Protein AF-A0A517ZU86-F1 (afdb_monomer_lite)

Structure (mmCIF, N/CA/C/O backbone):
data_AF-A0A517ZU86-F1
#
_entry.id   AF-A0A517ZU86-F1
#
loop_
_atom_site.group_PDB
_atom_site.id
_atom_site.type_symbol
_atom_site.label_atom_id
_atom_site.label_alt_id
_atom_site.label_comp_id
_atom_site.label_asym_id
_atom_site.label_entity_id
_atom_site.label_seq_id
_atom_site.pdbx_PDB_ins_code
_atom_site.Cartn_x
_atom_site.Cartn_y
_atom_site.Cartn_z
_atom_site.occupancy
_atom_site.B_iso_or_equiv
_atom_site.auth_seq_id
_atom_site.auth_comp_id
_atom_site.auth_asym_id
_atom_site.auth_atom_id
_atom_site.pdbx_PDB_model_num
ATOM 1 N N . MET A 1 1 ? -33.725 -12.036 13.589 1.00 46.44 1 MET A N 1
ATOM 2 C CA . MET A 1 1 ? -32.387 -12.5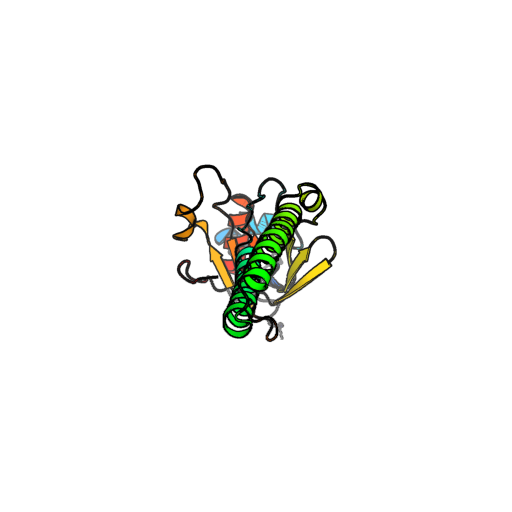85 13.292 1.00 46.44 1 MET A CA 1
ATOM 3 C C . MET A 1 1 ? -31.466 -11.395 13.127 1.00 46.44 1 MET A C 1
ATOM 5 O O . MET A 1 1 ? -31.686 -10.637 12.195 1.00 46.44 1 MET A O 1
ATOM 9 N N . ALA A 1 2 ? -30.550 -11.162 14.070 1.00 49.62 2 ALA A N 1
ATOM 10 C CA . ALA A 1 2 ? -29.527 -10.134 13.897 1.00 49.62 2 ALA A CA 1
ATOM 11 C C . ALA A 1 2 ? -28.634 -10.563 12.727 1.00 49.62 2 ALA A C 1
ATOM 13 O O . ALA A 1 2 ? -28.200 -11.718 12.683 1.00 49.62 2 ALA A O 1
ATOM 14 N N . THR A 1 3 ? -28.435 -9.688 11.746 1.00 55.28 3 THR A N 1
ATOM 15 C CA . THR A 1 3 ? -27.452 -9.936 10.695 1.00 55.28 3 THR A CA 1
ATOM 16 C C . THR A 1 3 ? -26.067 -9.952 11.339 1.00 55.28 3 THR A C 1
ATOM 18 O O . THR A 1 3 ? -25.823 -9.314 12.362 1.00 55.28 3 THR A O 1
ATOM 21 N N . GLN A 1 4 ? -25.138 -10.706 10.755 1.00 58.31 4 GLN A N 1
ATOM 22 C CA . GLN A 1 4 ? -23.763 -10.863 11.250 1.00 58.31 4 GLN A CA 1
ATOM 23 C C . GLN A 1 4 ? -22.993 -9.521 11.362 1.00 58.31 4 GLN A C 1
ATOM 25 O O . GLN A 1 4 ? -21.898 -9.479 11.910 1.00 58.31 4 GLN A O 1
ATOM 30 N N . GLU A 1 5 ? -23.586 -8.429 10.871 1.00 65.06 5 GLU A N 1
ATOM 31 C CA . GLU A 1 5 ? -23.094 -7.048 10.892 1.00 65.06 5 GLU A CA 1
ATOM 32 C C . GLU A 1 5 ? -23.290 -6.324 12.238 1.00 65.06 5 GLU A C 1
ATOM 34 O O . GLU A 1 5 ? -22.715 -5.254 12.440 1.00 65.06 5 GLU A O 1
ATOM 39 N N . ASP A 1 6 ? -24.072 -6.883 13.167 1.00 80.88 6 ASP A N 1
ATOM 40 C CA . ASP A 1 6 ? -24.404 -6.216 14.435 1.00 80.88 6 ASP A CA 1
ATOM 41 C C . ASP A 1 6 ? -23.521 -6.625 15.626 1.00 80.88 6 ASP A C 1
ATOM 43 O O . ASP A 1 6 ? -23.655 -6.052 16.708 1.00 80.88 6 ASP A O 1
ATOM 47 N N . VAL A 1 7 ? -22.606 -7.583 15.453 1.00 92.38 7 VAL A N 1
ATOM 48 C CA . VAL A 1 7 ? -21.692 -8.029 16.519 1.00 92.38 7 VAL A CA 1
ATOM 49 C C . VAL A 1 7 ? -20.310 -7.401 16.383 1.00 92.38 7 VAL A C 1
ATOM 51 O O . VAL A 1 7 ? -19.826 -7.133 15.284 1.00 92.38 7 VAL A O 1
ATOM 54 N N . CYS A 1 8 ? -19.652 -7.168 17.518 1.00 93.75 8 CYS A N 1
ATOM 55 C CA . CYS A 1 8 ? -18.273 -6.702 17.541 1.00 93.75 8 CYS A CA 1
ATOM 56 C C . CYS A 1 8 ? -17.338 -7.758 16.937 1.00 93.75 8 CYS A C 1
ATOM 58 O O . CYS A 1 8 ? -17.312 -8.899 17.398 1.00 93.75 8 CYS A O 1
ATOM 60 N N . ARG A 1 9 ? -16.506 -7.366 15.967 1.00 94.44 9 ARG A N 1
ATOM 61 C CA . ARG A 1 9 ? -15.554 -8.274 15.307 1.00 94.44 9 ARG A CA 1
ATOM 62 C C . ARG A 1 9 ? -14.503 -8.865 16.257 1.00 94.44 9 ARG A C 1
ATOM 64 O O . ARG A 1 9 ? -14.063 -9.983 16.022 1.00 94.44 9 ARG A O 1
ATOM 71 N N . LEU A 1 10 ? -14.125 -8.140 17.315 1.00 93.81 10 LEU A N 1
ATOM 72 C CA . LEU A 1 10 ? -13.086 -8.566 18.265 1.00 93.81 10 LEU A CA 1
ATOM 73 C C . LEU A 1 10 ? -13.610 -9.487 19.373 1.00 93.81 10 LEU A C 1
ATOM 75 O O . LEU A 1 10 ? -13.014 -10.526 19.629 1.00 93.81 10 LEU A O 1
ATOM 79 N N . CYS A 1 11 ? -14.699 -9.111 20.052 1.00 93.88 11 CYS A N 1
ATOM 80 C CA . CYS A 1 11 ? -15.215 -9.881 21.193 1.00 93.88 11 CYS A CA 1
ATOM 81 C C . CYS A 1 11 ? -16.418 -10.773 20.855 1.00 93.88 11 CYS A C 1
ATOM 83 O O . CYS A 1 11 ? -16.813 -11.586 21.683 1.00 93.88 11 CYS A O 1
ATOM 85 N N . GLY A 1 12 ? -17.032 -10.616 19.678 1.00 93.06 12 GLY A N 1
ATOM 86 C CA . GLY A 1 12 ? -18.244 -11.341 19.283 1.00 93.06 12 GLY A CA 1
ATOM 87 C C . GLY A 1 12 ? -19.526 -10.897 20.000 1.00 93.06 12 GLY A C 1
ATOM 88 O O . GLY A 1 12 ? -20.607 -11.364 19.652 1.00 93.06 12 GLY A O 1
ATOM 89 N N . GLU A 1 13 ? -19.439 -9.990 20.976 1.00 91.38 13 GLU A N 1
ATOM 90 C CA . GLU A 1 13 ? -20.599 -9.486 21.712 1.00 91.38 13 GLU A CA 1
ATOM 91 C C . GLU A 1 13 ? -21.348 -8.412 20.911 1.00 91.38 13 GLU A C 1
ATOM 93 O O . GLU A 1 13 ? -20.755 -7.618 20.171 1.00 91.38 13 GLU A O 1
ATOM 98 N N . SER A 1 14 ? -22.669 -8.346 21.093 1.00 89.06 14 SER A N 1
ATOM 99 C CA . SER A 1 14 ? -23.461 -7.214 20.617 1.00 89.06 14 SER A CA 1
ATOM 100 C C . SER A 1 14 ? -23.057 -5.951 21.391 1.00 89.06 14 SER A C 1
ATOM 102 O O . SER A 1 14 ? -22.982 -6.012 22.622 1.00 89.06 14 SER A O 1
ATOM 104 N N . PRO A 1 15 ? -22.834 -4.801 20.733 1.00 83.19 15 PRO A N 1
ATOM 105 C CA . PRO A 1 15 ? -22.480 -3.559 21.407 1.00 83.19 15 PRO A CA 1
ATOM 106 C C . PRO A 1 15 ? -23.599 -3.133 22.364 1.00 83.19 15 PRO A C 1
ATOM 108 O O . PRO A 1 15 ? -24.597 -2.530 21.966 1.00 83.19 15 PRO A O 1
ATOM 111 N N . ASN A 1 16 ? -23.443 -3.442 23.649 1.00 69.31 16 ASN A N 1
ATOM 112 C CA . ASN A 1 16 ? -24.348 -2.947 24.674 1.00 69.31 16 ASN A CA 1
ATOM 113 C C . ASN A 1 16 ? -24.253 -1.415 24.667 1.00 69.31 16 ASN A C 1
ATOM 115 O O . ASN A 1 16 ? -23.166 -0.866 24.829 1.00 69.31 16 ASN A O 1
ATOM 119 N N . SER A 1 17 ? -25.382 -0.722 24.486 1.00 62.78 17 SER A N 1
ATOM 120 C CA . SER A 1 17 ? -25.541 0.740 24.635 1.00 62.78 17 SER A CA 1
ATOM 121 C C . SER A 1 17 ? -25.050 1.677 23.511 1.00 62.78 17 SER A C 1
ATOM 123 O O . SER A 1 17 ? -24.752 2.841 23.765 1.00 62.78 17 SER A O 1
ATOM 125 N N . GLY A 1 18 ? -25.040 1.238 22.247 1.00 65.62 18 GLY A N 1
ATOM 126 C CA . GLY A 1 18 ? -25.017 2.174 21.104 1.00 65.62 18 GLY A CA 1
ATOM 127 C C . GLY A 1 18 ? -23.674 2.856 20.806 1.00 65.62 18 GLY A C 1
ATOM 128 O O . GLY A 1 18 ? -23.606 3.708 19.925 1.00 65.62 18 GLY A O 1
ATOM 129 N N . LYS A 1 19 ? -22.592 2.459 21.484 1.00 82.62 19 LYS A N 1
ATOM 130 C CA . LYS A 1 19 ? -21.220 2.884 21.168 1.00 82.62 19 LYS A CA 1
ATOM 131 C C . LYS A 1 19 ? -20.487 1.783 20.403 1.00 82.62 19 LYS A C 1
ATOM 133 O O . LYS A 1 19 ? -19.639 1.070 20.940 1.00 82.62 19 LYS A O 1
ATOM 138 N N . SER A 1 20 ? -20.882 1.601 19.148 1.00 91.06 20 SER A N 1
ATOM 139 C CA . SER A 1 20 ? -20.131 0.799 18.182 1.00 91.06 20 SER A CA 1
ATOM 140 C C . SER A 1 20 ? -19.524 1.711 17.135 1.00 91.06 20 SER A C 1
ATOM 142 O O . SER A 1 20 ? -20.232 2.556 16.587 1.00 91.06 20 SER A O 1
ATOM 144 N N . LEU A 1 21 ? -18.252 1.505 16.821 1.00 93.81 21 LEU A N 1
ATOM 145 C CA . LEU A 1 21 ? -17.565 2.214 15.752 1.00 93.81 21 LEU A CA 1
ATOM 146 C C . LEU A 1 21 ? -17.368 1.269 14.571 1.00 93.81 21 LEU A C 1
ATOM 148 O O . LEU A 1 21 ? -16.973 0.117 14.751 1.00 93.81 21 LEU A O 1
ATOM 152 N N . ARG A 1 22 ? -17.662 1.744 13.363 1.00 95.00 22 ARG A N 1
ATOM 153 C CA . ARG A 1 22 ? -17.343 1.017 12.135 1.00 95.00 22 ARG A CA 1
ATOM 154 C C . ARG A 1 22 ? -15.964 1.463 11.664 1.00 95.00 22 ARG A C 1
ATOM 156 O O . ARG A 1 22 ? -15.754 2.663 11.518 1.00 95.00 22 ARG A O 1
ATOM 163 N N . LEU A 1 23 ? -15.047 0.522 11.458 1.00 96.81 23 LEU A N 1
ATOM 164 C CA . LEU A 1 23 ? -13.733 0.827 10.889 1.00 96.81 23 LEU A CA 1
ATOM 165 C C . LEU A 1 23 ? -13.756 0.686 9.361 1.00 96.81 23 LEU A C 1
ATOM 167 O O . LEU A 1 23 ? -14.753 0.294 8.749 1.00 96.81 23 LEU A O 1
ATOM 171 N N . TRP A 1 24 ? -12.633 1.027 8.734 1.00 97.81 24 TRP A N 1
ATOM 172 C CA . TRP A 1 24 ? -12.492 1.080 7.279 1.00 97.81 24 TRP A CA 1
ATOM 173 C C . TRP A 1 24 ? -12.481 -0.284 6.595 1.00 97.81 24 TRP A C 1
ATOM 175 O O . TRP A 1 24 ? -12.571 -0.343 5.375 1.00 97.81 24 TRP A O 1
ATOM 185 N N . ASP A 1 25 ? -12.404 -1.376 7.349 1.00 97.19 25 ASP A N 1
ATOM 186 C CA . ASP A 1 25 ? -12.602 -2.742 6.859 1.00 97.19 25 ASP A CA 1
ATOM 187 C C . ASP A 1 25 ? -14.092 -3.095 6.659 1.00 97.19 25 ASP A C 1
ATOM 189 O O . ASP A 1 25 ? -14.415 -4.163 6.144 1.00 97.19 25 ASP A O 1
ATOM 193 N N . GLY A 1 26 ? -14.999 -2.195 7.055 1.00 95.50 26 GLY A N 1
ATOM 194 C CA . GLY A 1 26 ? -16.445 -2.366 6.969 1.00 95.50 26 GLY A CA 1
ATOM 195 C C . GLY A 1 26 ? -17.067 -3.077 8.175 1.00 95.50 26 GLY A C 1
ATOM 196 O O . GLY A 1 26 ? -18.298 -3.148 8.239 1.00 95.50 26 GLY A O 1
ATOM 197 N N . ASN A 1 27 ? -16.268 -3.546 9.139 1.00 95.62 27 ASN A N 1
ATOM 198 C CA . ASN A 1 27 ? -16.748 -4.252 10.327 1.00 95.62 27 ASN A CA 1
ATOM 199 C C . ASN A 1 27 ? -17.047 -3.289 11.485 1.00 95.62 27 ASN A C 1
ATOM 201 O O . ASN A 1 27 ? -16.529 -2.171 11.551 1.00 95.62 27 ASN A O 1
ATOM 205 N N . ARG A 1 28 ? -17.893 -3.732 12.424 1.00 94.31 28 ARG A N 1
ATOM 206 C CA . ARG A 1 28 ? -18.203 -2.999 13.658 1.00 94.31 28 ARG A CA 1
ATOM 207 C C . ARG A 1 28 ? -17.359 -3.487 14.826 1.00 94.31 28 ARG A C 1
ATOM 209 O O . ARG A 1 28 ? -17.117 -4.681 14.999 1.00 94.31 28 ARG A O 1
ATOM 216 N N . TYR A 1 29 ? -16.988 -2.542 15.674 1.00 94.94 29 TYR A N 1
ATOM 217 C CA . TYR A 1 29 ? -16.153 -2.760 16.839 1.00 94.94 29 TYR A CA 1
ATOM 218 C C . TYR A 1 29 ? -16.755 -2.068 18.058 1.00 94.94 29 TYR A C 1
ATOM 220 O O . TYR A 1 29 ? -17.316 -0.974 17.967 1.00 94.94 29 TYR A O 1
ATOM 228 N N . CYS A 1 30 ? -16.647 -2.715 19.215 1.00 93.81 30 CYS A N 1
ATOM 229 C CA . CYS A 1 30 ? -17.064 -2.134 20.482 1.00 93.81 30 CYS A CA 1
ATOM 230 C C . CYS A 1 30 ? -16.040 -1.077 20.930 1.00 93.81 30 CYS A C 1
ATOM 232 O O . CYS A 1 30 ? -14.839 -1.331 20.829 1.00 93.81 30 CYS A O 1
ATOM 234 N N . SER A 1 31 ? -16.479 0.081 21.447 1.00 92.75 31 SER A N 1
ATOM 235 C CA . SER A 1 31 ? -15.544 1.136 21.891 1.00 92.75 31 SER A CA 1
ATOM 236 C C . SER A 1 31 ? -14.527 0.620 22.909 1.00 92.75 31 SER A C 1
ATOM 238 O O . SER A 1 31 ? -13.339 0.840 22.735 1.00 92.75 31 SER A O 1
ATOM 240 N N . LYS A 1 32 ? -14.963 -0.189 23.884 1.00 93.00 32 LYS A N 1
ATOM 241 C CA . LYS A 1 32 ? -14.074 -0.812 24.880 1.00 93.00 32 LYS A CA 1
ATOM 242 C C . LYS A 1 32 ? -12.977 -1.678 24.240 1.00 93.00 32 LYS A C 1
ATOM 244 O O . LYS A 1 32 ? -11.842 -1.676 24.699 1.00 93.00 32 LYS A O 1
ATOM 249 N N . CYS A 1 33 ? -13.320 -2.413 23.184 1.00 94.69 33 CYS A N 1
ATOM 250 C CA . CYS A 1 33 ? -12.413 -3.302 22.465 1.00 94.69 33 CYS A CA 1
ATOM 251 C C . CYS A 1 33 ? -11.356 -2.490 21.710 1.00 94.69 33 CYS A C 1
ATOM 253 O O . CYS A 1 33 ? -10.178 -2.832 21.745 1.00 94.69 33 CYS A O 1
ATOM 255 N N . LEU A 1 34 ? -11.780 -1.405 21.051 1.00 94.25 34 LEU A N 1
ATOM 256 C CA . LEU A 1 34 ? -10.874 -0.501 20.344 1.00 94.25 34 LEU A CA 1
ATOM 257 C C . LEU A 1 34 ? -9.992 0.294 21.301 1.00 94.25 34 LEU A C 1
ATOM 259 O O . LEU A 1 34 ? -8.793 0.346 21.083 1.00 94.25 34 LEU A O 1
ATOM 263 N N . GLU A 1 35 ? -10.546 0.852 22.376 1.00 93.38 35 GLU A N 1
ATOM 264 C CA . GLU A 1 35 ? -9.785 1.596 23.388 1.00 93.38 35 GLU A CA 1
ATOM 265 C C . GLU A 1 35 ? -8.715 0.722 24.052 1.00 93.38 35 GLU A C 1
ATOM 267 O O . GLU A 1 35 ? -7.609 1.188 24.314 1.00 93.38 35 GLU A O 1
ATOM 272 N N . GLN A 1 36 ? -9.019 -0.560 24.286 1.00 94.25 36 GLN A N 1
ATOM 273 C CA . GLN A 1 36 ? -8.065 -1.510 24.851 1.00 94.25 36 GLN A CA 1
ATOM 274 C C . GLN A 1 36 ? -6.986 -1.937 23.845 1.00 94.25 36 GLN A C 1
ATOM 276 O O . GLN A 1 36 ? -5.838 -2.132 24.241 1.00 94.25 36 GLN A O 1
ATOM 281 N N . ALA A 1 37 ? -7.342 -2.120 22.571 1.00 94.56 37 ALA A N 1
ATOM 282 C CA . ALA A 1 37 ? -6.405 -2.578 21.548 1.00 94.56 37 ALA A CA 1
ATOM 283 C C . ALA A 1 37 ? -5.531 -1.441 20.990 1.00 94.56 37 ALA A C 1
ATOM 285 O O . ALA A 1 37 ? -4.333 -1.627 20.793 1.00 94.56 37 ALA A O 1
ATOM 286 N N . ALA A 1 38 ? -6.127 -0.278 20.718 1.00 94.06 38 ALA A N 1
ATOM 287 C CA . ALA A 1 38 ? -5.492 0.871 20.083 1.00 94.06 38 ALA A CA 1
ATOM 288 C C . ALA A 1 38 ? -6.310 2.164 20.323 1.00 94.06 38 ALA A C 1
ATOM 290 O O . ALA A 1 38 ? -7.149 2.520 19.491 1.00 94.06 38 ALA A O 1
ATOM 291 N N . PRO A 1 39 ? -6.069 2.910 21.417 1.00 92.12 39 PRO A N 1
ATOM 292 C CA . PRO A 1 39 ? -6.873 4.089 21.760 1.00 92.12 39 PRO A CA 1
ATOM 293 C C . PRO A 1 39 ? -6.808 5.191 20.691 1.00 92.12 39 PRO A C 1
ATOM 295 O O . PRO A 1 39 ? -7.841 5.719 20.291 1.00 92.12 39 PRO A O 1
ATOM 298 N N . GLU A 1 40 ? -5.621 5.454 20.134 1.00 94.25 40 GLU A N 1
ATOM 299 C CA . GLU A 1 40 ? -5.420 6.446 19.062 1.00 94.25 40 GLU A CA 1
ATOM 300 C C . GLU A 1 40 ? -6.225 6.123 17.789 1.00 94.25 40 GLU A C 1
ATOM 302 O O . GLU A 1 40 ? -6.575 7.016 17.018 1.00 94.25 40 GLU A O 1
ATOM 307 N N . LEU A 1 41 ? -6.541 4.842 17.566 1.00 95.12 41 LEU A N 1
ATOM 308 C CA . LEU A 1 41 ? -7.280 4.392 16.392 1.00 95.12 41 LEU A CA 1
ATOM 309 C C . LEU A 1 41 ? -8.752 4.804 16.451 1.00 95.12 41 LEU A C 1
ATOM 311 O O . LEU A 1 41 ? -9.327 5.151 15.421 1.00 95.12 41 LEU A O 1
ATOM 315 N N . ALA A 1 42 ? -9.358 4.762 17.641 1.00 93.75 42 ALA A N 1
ATOM 316 C CA . ALA A 1 42 ? -10.764 5.102 17.829 1.00 93.75 42 ALA A CA 1
ATOM 317 C C . ALA A 1 42 ? -11.016 6.587 17.530 1.00 93.75 42 ALA A C 1
ATOM 319 O O . ALA A 1 42 ? -11.902 6.916 16.739 1.00 93.75 42 ALA A O 1
ATOM 320 N N . ASP A 1 43 ? -10.183 7.465 18.090 1.00 94.12 43 ASP A N 1
ATOM 321 C CA . ASP A 1 43 ? -10.272 8.913 17.878 1.00 94.12 43 ASP A CA 1
ATOM 322 C C . ASP A 1 43 ? -10.018 9.282 16.409 1.00 94.12 43 ASP A C 1
ATOM 324 O O . ASP A 1 43 ? -10.730 10.107 15.820 1.00 94.12 43 ASP A O 1
ATOM 328 N N . PHE A 1 44 ? -9.038 8.621 15.782 1.00 95.94 44 PHE A N 1
ATOM 329 C CA . PHE A 1 44 ? -8.732 8.832 14.373 1.00 95.94 44 PHE A CA 1
ATOM 330 C C . PHE A 1 44 ? -9.880 8.376 13.463 1.00 95.94 44 PHE A C 1
ATOM 332 O O . PHE A 1 44 ? -10.256 9.110 12.549 1.00 95.94 44 PHE A O 1
ATOM 339 N N . ALA A 1 45 ? -10.477 7.210 13.720 1.00 95.81 45 ALA A N 1
ATOM 340 C CA . ALA A 1 45 ? -11.590 6.678 12.933 1.00 95.81 45 ALA A CA 1
ATOM 341 C C . ALA A 1 45 ? -12.886 7.491 13.076 1.00 95.81 45 ALA A C 1
ATOM 343 O O . ALA A 1 45 ? -13.639 7.606 12.112 1.00 95.81 45 ALA A O 1
ATOM 344 N N . LEU A 1 46 ? -13.133 8.111 14.235 1.00 94.31 46 LEU A N 1
ATOM 345 C CA . LEU A 1 46 ? -14.253 9.045 14.409 1.00 94.31 46 LEU A CA 1
ATOM 346 C C . LEU A 1 46 ? -14.108 10.301 13.542 1.00 94.31 46 LEU A C 1
ATOM 348 O O . LEU A 1 46 ? -15.100 10.818 13.031 1.00 94.31 46 LEU A O 1
ATOM 352 N N . SER A 1 47 ? -12.876 10.782 13.375 1.00 96.19 47 SER A N 1
ATOM 353 C CA . SER A 1 47 ? -12.583 12.010 12.627 1.00 96.19 47 SER A CA 1
ATOM 354 C C . SER A 1 47 ? -12.392 11.770 11.126 1.00 96.19 47 SER A C 1
ATOM 356 O O . SER A 1 47 ? -12.512 12.705 10.337 1.00 96.19 47 SER A O 1
ATOM 358 N N . ASN A 1 48 ? -12.101 10.530 10.719 1.00 97.00 48 ASN A N 1
ATOM 359 C CA . ASN A 1 48 ? -11.730 10.183 9.350 1.00 97.00 48 ASN A CA 1
ATOM 360 C C . ASN A 1 48 ? -12.604 9.031 8.820 1.00 97.00 48 ASN A C 1
ATOM 362 O O . ASN A 1 48 ? -12.350 7.868 9.144 1.00 97.00 48 ASN A O 1
ATOM 366 N N . PRO A 1 49 ? -13.596 9.305 7.946 1.00 94.81 49 PRO A N 1
ATOM 367 C CA . PRO A 1 49 ? -14.481 8.267 7.405 1.00 94.81 49 PRO A CA 1
ATOM 368 C C . PRO A 1 49 ? -13.759 7.256 6.499 1.00 94.81 49 PRO A C 1
ATOM 370 O O . PRO A 1 49 ? -14.292 6.188 6.208 1.00 94.81 49 PRO A O 1
ATOM 373 N N . GLN A 1 50 ? -12.551 7.588 6.048 1.00 96.25 50 GLN A N 1
ATOM 374 C CA . GLN A 1 50 ? -11.672 6.744 5.246 1.00 96.25 50 GLN A CA 1
ATOM 375 C C . GLN A 1 50 ? -10.247 6.837 5.792 1.00 96.25 50 GLN A C 1
ATOM 377 O O . GLN A 1 50 ? -9.818 7.915 6.209 1.00 96.25 50 GLN A O 1
ATOM 382 N N . LEU A 1 51 ? -9.516 5.722 5.781 1.00 97.12 51 LEU A N 1
ATOM 383 C CA . LEU A 1 51 ? -8.097 5.725 6.116 1.00 97.12 51 LEU A CA 1
ATOM 384 C C . LEU A 1 51 ? -7.336 6.051 4.844 1.00 97.12 51 LEU A C 1
ATOM 386 O O . LEU A 1 51 ? -7.112 5.173 4.018 1.00 97.12 51 LEU A O 1
ATOM 390 N N . GLU A 1 52 ? -7.003 7.321 4.670 1.00 96.50 52 GLU A N 1
ATOM 391 C CA . GLU A 1 52 ? -6.302 7.823 3.497 1.00 96.50 52 GLU A CA 1
ATOM 392 C C . GLU A 1 52 ? -4.935 8.359 3.897 1.00 96.50 52 GLU A C 1
ATOM 394 O O . GLU A 1 52 ? -4.797 9.096 4.873 1.00 96.50 52 GLU A O 1
ATOM 399 N N . GLU A 1 53 ? -3.922 8.013 3.112 1.00 94.62 53 GLU A N 1
ATOM 400 C CA . GLU A 1 53 ? -2.600 8.591 3.258 1.00 94.62 53 GLU A CA 1
ATOM 401 C C . GLU A 1 53 ? -2.004 8.915 1.892 1.00 94.62 53 GLU A C 1
ATOM 403 O O . GLU A 1 53 ? -1.922 8.072 0.992 1.00 94.62 53 GLU A O 1
ATOM 408 N N . THR A 1 54 ? -1.587 10.170 1.749 1.00 92.12 54 THR A N 1
ATOM 409 C CA . THR A 1 54 ? -0.872 10.656 0.573 1.00 92.12 54 THR A CA 1
ATOM 410 C C . THR A 1 54 ? 0.604 10.753 0.914 1.00 92.12 54 THR A C 1
ATOM 412 O O . THR A 1 54 ? 0.985 11.264 1.969 1.00 92.12 54 THR A O 1
ATOM 415 N N . ARG A 1 55 ? 1.452 10.244 0.024 1.00 83.50 55 ARG A N 1
ATOM 416 C CA . ARG A 1 55 ? 2.902 10.296 0.202 1.00 83.50 55 ARG A CA 1
ATOM 417 C C . ARG A 1 55 ? 3.390 11.743 0.198 1.00 83.50 55 ARG A C 1
ATOM 419 O O . ARG A 1 55 ? 3.343 12.356 -0.850 1.00 83.50 55 ARG A O 1
ATOM 426 N N . SER A 1 56 ? 3.935 12.247 1.306 1.00 70.94 56 SER A N 1
ATOM 427 C CA . SER A 1 56 ? 4.531 13.595 1.363 1.00 70.94 56 SER A CA 1
ATOM 428 C C . SER A 1 56 ? 5.661 13.788 0.334 1.00 70.94 56 SER A C 1
ATOM 430 O O . SER A 1 56 ? 6.478 12.885 0.135 1.00 70.94 56 SER A O 1
ATOM 432 N N . GLU A 1 57 ? 5.762 14.989 -0.259 1.00 66.69 57 GLU A N 1
ATOM 433 C CA . GLU A 1 57 ? 6.834 15.375 -1.204 1.00 66.69 57 GLU A CA 1
ATOM 434 C C . GLU A 1 57 ? 8.237 15.211 -0.606 1.00 66.69 57 GLU A C 1
ATOM 436 O O . GLU A 1 57 ? 9.192 14.898 -1.316 1.00 66.69 57 GLU A O 1
ATOM 441 N N . SER A 1 58 ? 8.367 15.371 0.714 1.00 59.06 58 SER A N 1
ATOM 442 C CA . SER A 1 58 ? 9.642 15.221 1.424 1.00 59.06 58 SER A CA 1
ATOM 443 C C . SER A 1 58 ? 10.163 13.781 1.438 1.00 59.06 58 SER A C 1
ATOM 445 O O . SER A 1 58 ? 11.363 13.557 1.581 1.00 59.06 58 SER A O 1
ATOM 447 N N . VAL A 1 59 ? 9.282 12.796 1.242 1.00 56.34 59 VAL A N 1
ATOM 448 C CA . VAL A 1 59 ? 9.607 11.366 1.207 1.00 56.34 59 VAL A CA 1
ATOM 449 C C . VAL A 1 59 ? 9.786 10.950 -0.251 1.00 56.34 59 VAL A C 1
ATOM 451 O O . VAL A 1 59 ? 9.209 9.968 -0.719 1.00 56.34 59 VAL A O 1
ATOM 454 N N . ASN A 1 60 ? 10.606 11.674 -1.009 1.00 51.69 60 ASN A N 1
ATOM 455 C CA . ASN A 1 60 ? 11.083 11.231 -2.317 1.00 51.69 60 ASN A CA 1
ATOM 456 C C . ASN A 1 60 ? 12.167 10.160 -2.137 1.00 51.69 60 ASN A C 1
ATOM 458 O O . ASN A 1 60 ? 13.287 10.301 -2.609 1.00 51.69 60 ASN A O 1
ATOM 462 N N . ALA A 1 61 ? 11.831 9.052 -1.466 1.00 50.25 61 ALA A N 1
ATOM 463 C CA . ALA A 1 61 ? 12.541 7.800 -1.661 1.00 50.25 61 ALA A CA 1
ATOM 464 C C . ALA A 1 61 ? 12.401 7.441 -3.145 1.00 50.25 61 ALA A C 1
ATOM 466 O O . ALA A 1 61 ? 11.386 6.888 -3.591 1.00 50.25 61 ALA A O 1
ATOM 467 N N . THR A 1 62 ? 13.388 7.848 -3.931 1.00 49.28 62 THR A N 1
ATOM 468 C CA . THR A 1 62 ? 13.685 7.308 -5.246 1.00 49.28 62 THR A CA 1
ATOM 469 C C . THR A 1 62 ? 13.841 5.809 -5.054 1.00 49.28 62 THR A C 1
ATOM 471 O O . THR A 1 62 ? 14.941 5.317 -4.839 1.00 49.28 62 THR A O 1
ATOM 474 N N . LEU A 1 63 ? 12.728 5.063 -5.084 1.00 46.12 63 LEU A N 1
ATOM 475 C CA . LEU A 1 63 ? 12.785 3.628 -5.308 1.00 46.12 63 LEU A CA 1
ATOM 476 C C . LEU A 1 63 ? 13.655 3.500 -6.550 1.00 46.12 63 LEU A C 1
ATOM 478 O O . LEU A 1 63 ? 13.291 4.078 -7.587 1.00 46.12 63 LEU A O 1
ATOM 482 N N . PRO A 1 64 ? 14.838 2.873 -6.441 1.00 47.25 64 PRO A N 1
ATOM 483 C CA . PRO A 1 64 ? 15.758 2.853 -7.549 1.00 47.25 64 PRO A CA 1
ATOM 484 C C . PRO A 1 64 ? 14.975 2.242 -8.698 1.00 47.25 64 PRO A C 1
ATOM 486 O O . PRO A 1 64 ? 14.380 1.170 -8.554 1.00 47.25 64 PRO A O 1
ATOM 489 N N . ARG A 1 65 ? 14.896 2.958 -9.825 1.00 55.38 65 ARG A N 1
ATOM 490 C CA . ARG A 1 65 ? 14.228 2.499 -11.049 1.00 55.38 65 ARG A CA 1
ATOM 491 C C . ARG A 1 65 ? 15.036 1.346 -11.674 1.00 55.38 65 ARG A C 1
ATOM 493 O O . ARG A 1 65 ? 15.306 1.313 -12.866 1.00 55.38 65 ARG A O 1
ATOM 500 N N . TYR A 1 66 ? 15.425 0.365 -10.866 1.00 51.59 66 TYR A N 1
ATOM 501 C CA . TYR A 1 66 ? 16.192 -0.821 -11.212 1.00 51.59 66 TYR A CA 1
ATOM 502 C C . TYR A 1 66 ? 15.487 -1.614 -12.320 1.00 51.59 66 TYR A C 1
ATOM 504 O O . TYR A 1 66 ? 16.132 -2.213 -13.176 1.00 51.59 66 TYR A O 1
ATOM 512 N N . SER A 1 67 ? 14.150 -1.542 -12.377 1.00 59.28 67 SER A N 1
ATOM 513 C CA . SER A 1 67 ? 13.354 -2.144 -13.450 1.00 59.28 67 SER A CA 1
ATOM 514 C C . SER A 1 67 ? 13.470 -1.419 -14.799 1.00 59.28 67 SER A C 1
ATOM 516 O O . SER A 1 67 ? 13.304 -2.056 -15.841 1.00 59.28 67 SER A O 1
ATOM 518 N N . SER A 1 68 ? 13.743 -0.107 -14.832 1.00 61.97 68 SER A N 1
ATOM 519 C CA . SER A 1 68 ? 14.011 0.607 -16.089 1.00 61.97 68 SER A CA 1
ATOM 520 C C . SER A 1 68 ? 15.453 0.385 -16.542 1.00 61.97 68 SER A C 1
ATOM 522 O O . SER A 1 68 ? 15.671 0.171 -17.731 1.00 61.97 68 SER A O 1
ATOM 524 N N . TYR A 1 69 ? 16.404 0.316 -15.605 1.00 66.75 69 TYR A N 1
ATOM 525 C CA . TYR A 1 69 ? 17.799 -0.023 -15.897 1.00 66.75 69 TYR A CA 1
ATOM 526 C C . TYR A 1 69 ? 17.945 -1.437 -16.472 1.00 66.75 69 TYR A C 1
ATOM 528 O O . TYR A 1 69 ? 18.553 -1.620 -17.522 1.00 66.75 69 TYR A O 1
ATOM 536 N N . ARG A 1 70 ? 17.304 -2.437 -15.849 1.00 69.56 70 ARG A N 1
ATOM 537 C CA . ARG A 1 70 ? 17.320 -3.821 -16.346 1.00 69.56 70 ARG A CA 1
ATOM 538 C C . ARG A 1 70 ? 16.734 -3.928 -17.756 1.00 69.56 70 ARG A C 1
ATOM 540 O O . ARG A 1 70 ? 17.284 -4.643 -18.584 1.00 69.56 70 ARG A O 1
ATOM 547 N N . ARG A 1 71 ? 15.646 -3.202 -18.049 1.00 72.56 71 ARG A N 1
ATOM 548 C CA . ARG A 1 71 ? 15.062 -3.153 -19.402 1.00 72.56 71 ARG A CA 1
ATOM 549 C C . ARG A 1 71 ? 16.007 -2.504 -20.410 1.00 72.56 71 ARG A C 1
ATOM 551 O O . ARG A 1 71 ? 16.181 -3.061 -21.487 1.00 72.56 71 ARG A O 1
ATOM 558 N N . ALA A 1 72 ? 16.639 -1.387 -20.051 1.00 72.88 72 ALA A N 1
ATOM 559 C CA . ALA A 1 72 ? 17.630 -0.737 -20.903 1.00 72.88 72 ALA A CA 1
ATOM 560 C C . ALA A 1 72 ? 18.818 -1.670 -21.192 1.00 72.88 72 ALA A C 1
ATOM 562 O O . ALA A 1 72 ? 19.158 -1.861 -22.351 1.00 72.88 72 ALA A O 1
ATOM 563 N N . MET A 1 73 ? 19.367 -2.341 -20.172 1.00 76.12 73 MET A N 1
ATOM 564 C CA . MET A 1 73 ? 20.446 -3.319 -20.348 1.00 76.12 73 MET A CA 1
ATOM 565 C C . MET A 1 73 ? 20.065 -4.475 -21.272 1.00 76.12 73 MET A C 1
ATOM 567 O O . MET A 1 73 ? 20.866 -4.859 -22.118 1.00 76.12 73 MET A O 1
ATOM 571 N N . VAL A 1 74 ? 18.857 -5.027 -21.128 1.00 80.94 74 VAL A N 1
ATOM 572 C CA . VAL A 1 74 ? 18.383 -6.110 -22.003 1.00 80.94 74 VAL A CA 1
ATOM 573 C C . VAL A 1 74 ? 18.275 -5.628 -23.448 1.00 80.94 74 VAL A C 1
ATOM 575 O O . VAL A 1 74 ? 18.743 -6.320 -24.346 1.00 80.94 74 VAL A O 1
ATOM 578 N N . ILE A 1 75 ? 17.710 -4.439 -23.679 1.00 79.25 75 ILE A N 1
ATOM 579 C CA . ILE A 1 75 ? 17.617 -3.859 -25.026 1.00 79.25 75 ILE A CA 1
ATOM 580 C C . ILE A 1 75 ? 19.020 -3.643 -25.605 1.00 79.25 75 ILE A C 1
ATOM 582 O O . ILE A 1 75 ? 19.292 -4.108 -26.709 1.00 79.25 75 ILE A O 1
ATOM 586 N N . SER A 1 76 ? 19.934 -3.026 -24.851 1.00 75.31 76 SER A N 1
ATOM 587 C CA . SER A 1 76 ? 21.322 -2.826 -25.283 1.00 75.31 76 SER A CA 1
ATOM 588 C C . SER A 1 76 ? 22.016 -4.149 -25.614 1.00 75.31 76 SER A C 1
ATOM 590 O O . SER A 1 76 ? 22.682 -4.245 -26.641 1.00 75.31 76 SER A O 1
ATOM 592 N N . LEU A 1 77 ? 21.829 -5.191 -24.798 1.00 82.19 77 LEU A N 1
ATOM 593 C CA . LEU A 1 77 ? 22.403 -6.516 -25.042 1.00 82.19 77 LEU A CA 1
ATOM 594 C C . LEU A 1 77 ? 21.914 -7.119 -26.366 1.00 82.19 77 LEU A C 1
ATOM 596 O O . LEU A 1 77 ? 22.722 -7.663 -27.114 1.00 82.19 77 LEU A O 1
ATOM 600 N N . VAL A 1 78 ? 20.621 -6.995 -26.683 1.00 84.19 78 VAL A N 1
ATOM 601 C CA . VAL A 1 78 ? 20.060 -7.473 -27.960 1.00 84.19 78 VAL A CA 1
ATOM 602 C C . VAL A 1 78 ? 20.717 -6.765 -29.146 1.00 84.19 78 VAL A C 1
ATOM 604 O O . VAL A 1 78 ? 21.103 -7.427 -30.109 1.00 84.19 78 VAL A O 1
ATOM 607 N N . PHE A 1 79 ? 20.914 -5.446 -29.061 1.00 80.25 79 PHE A N 1
ATOM 608 C CA . PHE A 1 79 ? 21.625 -4.690 -30.096 1.00 80.25 79 PHE A CA 1
ATOM 609 C C . PHE A 1 79 ? 23.082 -5.145 -30.249 1.00 80.25 79 PHE A C 1
ATOM 611 O O . PHE A 1 79 ? 23.535 -5.339 -31.376 1.00 80.25 79 PHE A O 1
ATOM 618 N N . TYR A 1 80 ? 23.796 -5.388 -29.145 1.00 78.25 80 TYR A N 1
ATOM 619 C CA . TYR A 1 80 ? 25.170 -5.901 -29.198 1.00 78.25 80 TYR A CA 1
ATOM 620 C C . TYR A 1 80 ? 25.259 -7.288 -29.838 1.00 78.25 80 TYR A C 1
ATOM 622 O O . TYR A 1 80 ? 26.141 -7.518 -30.663 1.00 78.25 80 TYR A O 1
ATOM 630 N N . VAL A 1 81 ? 24.344 -8.202 -29.505 1.00 84.31 81 VAL A N 1
ATOM 631 C CA . VAL A 1 81 ? 24.303 -9.543 -30.112 1.00 84.31 81 VAL A CA 1
ATOM 632 C C . VAL A 1 81 ? 24.016 -9.454 -31.608 1.00 84.31 81 VAL A C 1
ATOM 634 O O . VAL A 1 81 ? 24.662 -10.147 -32.395 1.00 84.31 81 VAL A O 1
ATOM 637 N N . PHE A 1 82 ? 23.092 -8.583 -32.020 1.00 83.19 82 PHE A N 1
ATOM 638 C CA . PHE A 1 82 ? 22.777 -8.382 -33.432 1.00 83.19 82 PHE A CA 1
ATOM 639 C C . PHE A 1 82 ? 23.974 -7.815 -34.206 1.00 83.19 82 PHE A C 1
ATOM 641 O O . PHE A 1 82 ? 24.360 -8.375 -35.230 1.00 83.19 82 PHE A O 1
ATOM 648 N N . ALA A 1 83 ? 24.612 -6.767 -33.678 1.00 76.06 83 ALA A N 1
ATOM 649 C CA . ALA A 1 83 ? 25.807 -6.169 -34.266 1.00 76.06 83 ALA A CA 1
ATOM 650 C C . ALA A 1 83 ? 26.962 -7.178 -34.369 1.00 76.06 83 ALA A C 1
ATOM 652 O O . ALA A 1 83 ? 27.605 -7.270 -35.410 1.00 76.06 83 ALA A O 1
ATOM 653 N N . PHE A 1 84 ? 27.188 -7.982 -33.325 1.00 78.19 84 PHE A N 1
ATOM 654 C CA . PHE A 1 84 ? 28.207 -9.032 -33.328 1.00 78.19 84 PHE A CA 1
ATOM 655 C C . PHE A 1 84 ? 27.896 -10.157 -34.324 1.00 78.19 84 PHE A C 1
ATOM 657 O O . PHE A 1 84 ? 28.788 -10.653 -35.003 1.00 78.19 84 PHE A O 1
ATOM 664 N N . THR A 1 85 ? 26.632 -10.560 -34.452 1.00 82.44 85 THR A N 1
ATOM 665 C CA . THR A 1 85 ? 26.241 -11.584 -35.432 1.00 82.44 85 THR A CA 1
ATOM 666 C C . THR A 1 85 ? 26.448 -11.072 -36.856 1.00 82.44 85 THR A C 1
ATOM 668 O O . THR A 1 85 ? 26.998 -11.786 -37.689 1.00 82.44 85 THR A O 1
ATOM 671 N N . TRP A 1 86 ? 26.072 -9.818 -37.123 1.00 77.50 86 TRP A N 1
ATOM 672 C CA . TRP A 1 86 ? 26.317 -9.168 -38.410 1.00 77.50 86 TRP A CA 1
ATOM 673 C C . TRP A 1 86 ? 27.815 -9.084 -38.735 1.00 77.50 86 TRP A C 1
ATOM 675 O O . TRP A 1 86 ? 28.224 -9.444 -39.834 1.00 77.50 86 TRP A O 1
ATOM 685 N N . LEU A 1 87 ? 28.633 -8.701 -37.750 1.00 73.44 87 LEU A N 1
ATOM 686 C CA . LEU A 1 87 ? 30.096 -8.628 -37.831 1.00 73.44 87 LEU A CA 1
ATOM 687 C C . LEU A 1 87 ? 30.737 -9.951 -38.274 1.00 73.44 87 LEU A C 1
ATOM 689 O O . LEU A 1 87 ? 31.621 -9.962 -39.125 1.00 73.44 87 LEU A O 1
ATOM 693 N N . VAL A 1 88 ? 30.298 -11.069 -37.691 1.00 78.81 88 VAL A N 1
ATOM 694 C CA . VAL A 1 88 ? 30.812 -12.405 -38.035 1.00 78.81 88 VAL A CA 1
ATOM 695 C C . VAL A 1 88 ? 30.424 -12.803 -39.464 1.00 78.81 88 VAL A C 1
ATOM 697 O O . VAL A 1 88 ? 31.153 -13.557 -40.104 1.00 78.81 88 VAL A O 1
ATOM 700 N N . LEU A 1 89 ? 29.297 -12.297 -39.971 1.00 83.06 89 LEU A N 1
ATOM 701 C CA . LEU A 1 89 ? 28.761 -12.660 -41.282 1.00 83.06 89 LEU A CA 1
ATOM 702 C C . LEU A 1 89 ? 29.272 -11.780 -42.432 1.00 83.06 89 LEU A C 1
ATOM 704 O O . LEU A 1 89 ? 29.354 -12.279 -43.552 1.00 83.06 89 LEU A O 1
ATOM 708 N N . SER A 1 90 ? 29.600 -10.504 -42.196 1.00 82.38 90 SER A N 1
ATOM 709 C CA . SER A 1 90 ? 2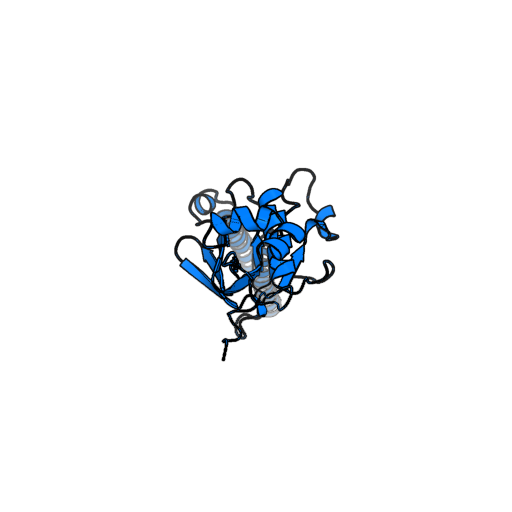9.942 -9.568 -43.280 1.00 82.38 90 SER A CA 1
ATOM 710 C C . SER A 1 90 ? 31.360 -9.745 -43.831 1.00 82.38 90 SER A C 1
ATOM 712 O O . SER A 1 90 ? 31.587 -9.532 -45.018 1.00 82.38 90 SER A O 1
ATOM 714 N N . GLY A 1 91 ? 32.329 -10.135 -42.997 1.00 80.75 91 GLY A N 1
ATOM 715 C CA . GLY A 1 91 ? 33.722 -10.357 -43.411 1.00 80.75 91 GLY A CA 1
ATOM 716 C C . GLY A 1 91 ? 34.506 -9.102 -43.842 1.00 80.75 91 GLY A C 1
ATOM 717 O O . GLY A 1 91 ? 35.714 -9.202 -44.053 1.00 80.75 91 GLY A O 1
ATOM 718 N N . ASP A 1 92 ? 33.866 -7.931 -43.935 1.00 86.19 92 ASP A N 1
ATOM 719 C CA . ASP A 1 92 ? 34.489 -6.648 -44.289 1.00 86.19 92 ASP A CA 1
ATOM 720 C C . ASP A 1 92 ? 34.755 -5.785 -43.045 1.00 86.19 92 ASP A C 1
ATOM 722 O O . ASP A 1 92 ? 33.839 -5.356 -42.337 1.00 86.19 92 ASP A O 1
ATOM 726 N N . ILE A 1 93 ? 36.034 -5.486 -42.805 1.00 79.06 93 ILE A N 1
ATOM 727 C CA . ILE A 1 93 ? 36.500 -4.713 -41.652 1.00 79.06 93 ILE A CA 1
ATOM 728 C C . ILE A 1 93 ? 36.005 -3.255 -41.645 1.00 79.06 93 ILE A C 1
ATOM 730 O O . ILE A 1 93 ? 35.894 -2.653 -40.576 1.00 79.06 93 ILE A O 1
ATOM 734 N N . PHE A 1 94 ? 35.683 -2.664 -42.798 1.00 76.69 94 PHE A N 1
ATOM 735 C CA . PHE A 1 94 ? 35.171 -1.292 -42.858 1.00 76.69 94 PHE A CA 1
ATOM 736 C C . PHE A 1 94 ? 33.689 -1.222 -42.494 1.00 76.69 94 PHE A C 1
ATOM 738 O O . PHE A 1 94 ? 33.286 -0.319 -41.756 1.00 76.69 94 PHE A O 1
ATOM 745 N N . GLU A 1 95 ? 32.893 -2.206 -42.920 1.00 76.19 95 GLU A N 1
ATOM 746 C CA . GLU A 1 95 ? 31.510 -2.351 -42.453 1.00 76.19 95 GLU A CA 1
ATOM 747 C C . GLU A 1 95 ? 31.470 -2.604 -40.944 1.00 76.19 95 GLU A C 1
ATOM 749 O O . GLU A 1 95 ? 30.664 -2.010 -40.228 1.00 76.19 95 GLU A O 1
ATOM 754 N N . VAL A 1 96 ? 32.409 -3.412 -40.444 1.00 70.44 96 VAL A N 1
ATOM 755 C CA . VAL A 1 96 ? 32.621 -3.651 -39.012 1.00 70.44 96 VAL A CA 1
ATOM 756 C C . VAL A 1 96 ? 32.849 -2.345 -38.246 1.00 70.44 96 VAL A C 1
ATOM 758 O O . VAL A 1 96 ? 32.153 -2.081 -37.263 1.00 70.44 96 VAL A O 1
ATOM 761 N N . ILE A 1 97 ? 33.801 -1.513 -38.683 1.00 78.06 97 ILE A N 1
ATOM 762 C CA . ILE A 1 97 ? 34.102 -0.244 -38.004 1.00 78.06 97 ILE A CA 1
ATOM 763 C C . ILE A 1 97 ? 32.876 0.678 -38.042 1.00 78.06 97 ILE A C 1
ATOM 765 O O . ILE A 1 97 ? 32.528 1.271 -37.019 1.00 78.06 97 ILE A O 1
ATOM 769 N N . GLY A 1 98 ? 32.181 0.755 -39.182 1.00 78.69 98 GLY A N 1
ATOM 770 C CA . GLY A 1 98 ? 30.963 1.553 -39.331 1.00 78.69 98 GLY A CA 1
ATOM 771 C C . GLY A 1 98 ? 29.851 1.135 -38.364 1.00 78.69 98 GLY A C 1
ATOM 772 O O . GLY A 1 98 ? 29.269 1.985 -37.689 1.00 78.69 98 GLY A O 1
ATOM 773 N N . VAL A 1 99 ? 29.600 -0.171 -38.231 1.00 77.75 99 VAL A N 1
ATOM 774 C CA . VAL A 1 99 ? 28.595 -0.717 -37.303 1.00 77.75 99 VAL A CA 1
ATOM 775 C C . VAL A 1 99 ? 28.976 -0.449 -35.849 1.00 77.75 99 VAL A C 1
ATOM 777 O O . VAL A 1 99 ? 28.114 -0.057 -35.062 1.00 77.75 99 VAL A O 1
ATOM 780 N N . ILE A 1 100 ? 30.250 -0.611 -35.480 1.00 78.81 100 ILE A N 1
ATOM 781 C CA . ILE A 1 100 ? 30.720 -0.351 -34.112 1.00 78.81 100 ILE A CA 1
ATOM 782 C C . ILE A 1 100 ? 30.519 1.122 -33.745 1.00 78.81 100 ILE A C 1
ATOM 784 O O . ILE A 1 100 ? 29.931 1.413 -32.702 1.00 78.81 100 ILE A O 1
ATOM 788 N N . VAL A 1 101 ? 30.950 2.048 -34.608 1.00 83.06 101 VAL A N 1
ATOM 789 C CA . VAL A 1 101 ? 30.793 3.493 -34.380 1.00 83.06 101 VAL A CA 1
ATOM 790 C C . VAL A 1 101 ? 29.313 3.868 -34.299 1.00 83.06 101 VAL A C 1
ATOM 792 O O . VAL A 1 101 ? 28.911 4.583 -33.381 1.00 83.06 101 VAL A O 1
ATOM 795 N N . PHE A 1 102 ? 28.478 3.338 -35.197 1.00 82.75 102 PHE A N 1
ATOM 796 C CA . PHE A 1 102 ? 27.034 3.564 -35.161 1.00 82.75 102 PHE A CA 1
ATOM 797 C C . PHE A 1 102 ? 26.402 3.057 -33.856 1.00 82.75 102 PHE A C 1
ATOM 799 O O . PHE A 1 102 ? 25.611 3.771 -33.241 1.00 82.75 102 PHE A O 1
ATOM 806 N N . CYS A 1 103 ? 26.778 1.863 -33.387 1.00 81.12 103 CYS A N 1
ATOM 807 C CA . CYS A 1 103 ? 26.271 1.302 -32.134 1.00 81.12 103 CYS A CA 1
ATOM 808 C C . CYS A 1 103 ? 26.716 2.107 -30.908 1.00 81.12 103 CYS A C 1
ATOM 810 O O . CYS A 1 103 ? 25.921 2.278 -29.986 1.00 81.12 103 CYS A O 1
ATOM 812 N N . MET A 1 104 ? 27.953 2.617 -30.888 1.00 81.94 104 MET A N 1
ATOM 813 C CA . MET A 1 104 ? 28.429 3.491 -29.809 1.00 81.94 104 MET A CA 1
ATOM 814 C C . MET A 1 104 ? 27.621 4.791 -29.759 1.00 81.94 104 MET A C 1
ATOM 816 O O . MET A 1 104 ? 27.076 5.125 -28.710 1.00 81.94 104 MET A O 1
ATOM 820 N N . LEU A 1 105 ? 27.453 5.465 -30.901 1.00 84.19 105 LEU A N 1
ATOM 821 C CA . LEU A 1 105 ? 26.688 6.713 -30.990 1.00 84.19 105 LEU A CA 1
ATOM 822 C C . LEU A 1 105 ? 25.209 6.513 -30.636 1.00 84.19 105 LEU A C 1
ATOM 824 O O . LEU A 1 105 ? 24.629 7.309 -29.898 1.00 84.19 105 LEU A O 1
ATOM 828 N N . LEU A 1 106 ? 24.591 5.434 -31.126 1.00 82.44 106 LEU A N 1
ATOM 829 C CA . LEU A 1 106 ? 23.206 5.102 -30.799 1.00 82.44 106 LEU A CA 1
ATOM 830 C C . LEU A 1 106 ? 23.056 4.738 -29.317 1.00 82.44 106 LEU A C 1
ATOM 832 O O . LEU A 1 106 ? 22.084 5.142 -28.682 1.00 82.44 106 LEU A O 1
ATOM 836 N N . GLY A 1 107 ? 24.024 4.014 -28.754 1.00 80.31 107 GLY A N 1
ATOM 837 C CA . GLY A 1 107 ? 24.076 3.678 -27.335 1.00 80.31 107 GLY A CA 1
ATOM 838 C C . GLY A 1 107 ? 24.143 4.921 -26.451 1.00 80.31 107 GLY A C 1
ATOM 839 O O . GLY A 1 107 ? 23.364 5.029 -25.506 1.00 80.31 107 GLY A O 1
ATOM 840 N N . GLU A 1 108 ? 25.000 5.887 -26.789 1.00 83.81 108 GLU A N 1
ATOM 841 C CA . GLU A 1 108 ? 25.093 7.176 -26.093 1.00 83.81 108 GLU A CA 1
ATOM 842 C C . GLU A 1 108 ? 23.809 7.998 -26.220 1.00 83.81 108 GLU A C 1
ATOM 844 O O . GLU A 1 108 ? 23.356 8.572 -25.233 1.00 83.81 108 GLU A O 1
ATOM 849 N N . LEU A 1 109 ? 23.170 8.007 -27.394 1.00 84.06 109 LEU A N 1
ATOM 850 C CA . LEU A 1 109 ? 21.878 8.668 -27.601 1.00 84.06 109 LEU A CA 1
ATOM 851 C C . LEU A 1 109 ? 20.767 8.035 -26.759 1.00 84.06 109 LEU A C 1
ATOM 853 O O . LEU A 1 109 ? 20.024 8.750 -26.088 1.00 84.06 109 LEU A O 1
ATOM 857 N N . ILE A 1 110 ? 20.659 6.703 -26.756 1.00 80.81 110 ILE A N 1
ATOM 858 C CA . ILE A 1 110 ? 19.662 5.974 -25.959 1.00 80.81 110 ILE A CA 1
ATOM 859 C C . ILE A 1 110 ? 19.928 6.179 -24.467 1.00 80.81 110 ILE A C 1
ATOM 861 O O . ILE A 1 110 ? 18.995 6.445 -23.710 1.00 80.81 110 ILE A O 1
ATOM 865 N N . PHE A 1 111 ? 21.185 6.082 -24.035 1.00 78.44 111 PHE A N 1
ATOM 866 C CA . PHE A 1 111 ? 21.571 6.275 -22.641 1.00 78.44 111 PHE A CA 1
ATOM 867 C C . PHE A 1 111 ? 21.365 7.722 -22.190 1.00 78.44 111 PHE A C 1
ATOM 869 O O . PHE A 1 111 ? 20.801 7.953 -21.124 1.00 78.44 111 PHE A O 1
ATOM 876 N N . GLY A 1 112 ? 21.744 8.696 -23.016 1.00 81.62 112 GLY A N 1
ATOM 877 C CA . GLY A 1 112 ? 21.532 10.120 -22.778 1.00 81.62 112 GLY A CA 1
ATOM 878 C C . GLY A 1 112 ? 20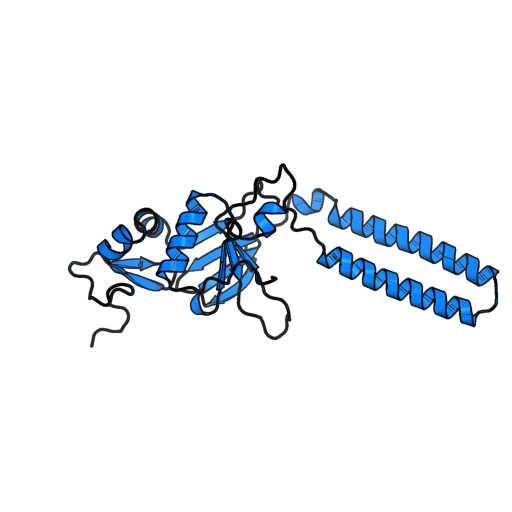.049 10.479 -22.729 1.00 81.62 112 GLY A C 1
ATOM 879 O O . GLY A 1 112 ? 19.621 11.173 -21.811 1.00 81.62 112 GLY A O 1
ATOM 880 N N . TYR A 1 113 ? 19.234 9.942 -23.641 1.00 81.00 113 TYR A N 1
ATOM 881 C CA . TYR A 1 113 ? 17.779 10.104 -23.613 1.00 81.00 113 TYR A CA 1
ATOM 882 C C . TYR A 1 113 ? 17.154 9.437 -22.382 1.00 81.00 113 TYR A C 1
ATOM 884 O O . TYR A 1 113 ? 16.280 10.010 -21.734 1.00 81.00 113 TYR A O 1
ATOM 892 N N . TRP A 1 114 ? 17.636 8.253 -21.999 1.00 78.56 114 TRP A N 1
ATOM 893 C CA . TRP A 1 114 ? 17.213 7.591 -20.769 1.00 78.56 114 TRP A CA 1
ATOM 894 C C . TRP A 1 114 ? 17.579 8.420 -19.536 1.00 78.56 114 TRP A C 1
ATOM 896 O O . TRP A 1 114 ? 16.715 8.643 -18.688 1.00 78.56 114 TRP A O 1
ATOM 906 N N . LEU A 1 115 ? 18.812 8.925 -19.439 1.00 76.06 115 LEU A N 1
ATOM 907 C CA . LEU A 1 115 ? 19.227 9.822 -18.362 1.00 76.06 115 LEU A CA 1
ATOM 908 C C . LEU A 1 115 ? 18.362 11.074 -18.348 1.00 76.06 115 LEU A C 1
ATOM 910 O O . LEU A 1 115 ? 17.857 11.428 -17.293 1.00 76.06 115 LEU A O 1
ATOM 914 N N . TYR A 1 116 ? 18.104 11.688 -19.499 1.00 78.19 116 TYR A N 1
ATOM 915 C CA . TYR A 1 116 ? 17.224 12.844 -19.611 1.00 78.19 116 TYR A CA 1
ATOM 916 C C . TYR A 1 116 ? 15.819 12.547 -19.064 1.00 78.19 116 TYR A C 1
ATOM 918 O O . TYR A 1 116 ? 15.337 13.268 -18.197 1.00 78.19 116 TYR A O 1
ATOM 926 N N . LEU A 1 117 ? 15.183 11.444 -19.466 1.00 72.31 117 LEU A N 1
ATOM 927 C CA . LEU A 1 117 ? 13.854 11.068 -18.964 1.00 72.31 117 LEU A CA 1
ATOM 928 C C . LEU A 1 117 ? 13.832 10.692 -17.473 1.00 72.31 117 LEU A C 1
ATOM 930 O O . LEU A 1 117 ? 12.797 10.819 -16.816 1.00 72.31 117 LEU A O 1
ATOM 934 N N . ASN A 1 118 ? 14.938 10.176 -16.932 1.00 65.19 118 ASN A N 1
ATOM 935 C CA . ASN A 1 118 ? 14.996 9.721 -15.541 1.00 65.19 118 ASN A CA 1
ATOM 936 C C . ASN A 1 118 ? 15.509 10.784 -14.566 1.00 65.19 118 ASN A C 1
ATOM 938 O O . ASN A 1 118 ? 15.111 10.755 -13.405 1.00 65.19 118 ASN A O 1
ATOM 942 N N . MET A 1 119 ? 16.346 11.705 -15.035 1.00 66.06 119 MET A N 1
ATOM 943 C CA . MET A 1 119 ? 16.977 12.761 -14.243 1.00 66.06 119 MET A CA 1
ATOM 944 C C . MET A 1 119 ? 16.320 14.123 -14.447 1.00 66.06 119 MET A C 1
ATOM 946 O O . MET A 1 119 ? 16.604 15.023 -13.665 1.00 66.06 119 MET A O 1
ATOM 950 N N . SER A 1 120 ? 15.480 14.315 -15.475 1.00 60.97 120 SER A N 1
ATOM 951 C CA . SER A 1 120 ? 14.846 15.613 -15.708 1.00 60.97 120 SER A CA 1
ATOM 952 C C . SER A 1 120 ? 13.935 15.976 -14.527 1.00 60.97 120 SER A C 1
ATOM 954 O O . SER A 1 120 ? 12.887 15.343 -14.344 1.00 60.97 120 SER A O 1
ATOM 956 N N . PRO A 1 121 ? 14.278 17.021 -13.748 1.00 55.16 121 PRO A N 1
ATOM 957 C CA . PRO A 1 121 ? 13.466 17.468 -12.617 1.00 55.16 121 PRO A CA 1
ATOM 958 C C . PRO A 1 121 ? 12.086 17.968 -13.073 1.00 55.16 121 PRO A C 1
ATOM 960 O O . PRO A 1 121 ? 11.131 17.972 -12.297 1.00 55.16 121 PRO A O 1
ATOM 963 N N . PHE A 1 122 ? 11.938 18.305 -14.359 1.00 54.25 122 PHE A N 1
ATOM 964 C CA . PHE A 1 122 ? 10.675 18.743 -14.948 1.00 54.25 122 PHE A CA 1
ATOM 965 C C . PHE A 1 122 ? 9.598 17.653 -14.974 1.00 54.25 122 PHE A C 1
ATOM 967 O O . PHE A 1 122 ? 8.416 17.980 -14.951 1.00 54.25 122 PHE A O 1
ATOM 974 N N . HIS A 1 123 ? 9.967 16.367 -15.002 1.00 52.38 123 HIS A N 1
ATOM 975 C CA . HIS A 1 123 ? 8.984 15.276 -14.912 1.00 52.38 123 HIS A CA 1
ATOM 976 C C . HIS A 1 123 ? 8.628 14.905 -13.466 1.00 52.38 123 HIS A C 1
ATOM 978 O O . HIS A 1 123 ? 7.647 14.199 -13.250 1.00 52.38 123 HIS A O 1
ATOM 984 N N . GLN A 1 124 ? 9.393 15.371 -12.473 1.00 53.47 124 GLN A N 1
ATOM 985 C CA . GLN A 1 124 ? 9.111 15.106 -11.058 1.00 53.47 124 GLN A CA 1
ATOM 986 C C . GLN A 1 124 ? 8.120 16.102 -10.449 1.00 53.47 124 GLN A C 1
ATOM 988 O O . GLN A 1 124 ? 7.346 15.713 -9.584 1.00 53.47 124 GLN A O 1
ATOM 993 N N . ALA A 1 125 ? 8.093 17.352 -10.918 1.00 56.78 125 ALA A N 1
ATOM 994 C CA . ALA A 1 125 ? 7.308 18.419 -10.288 1.00 56.78 125 ALA A CA 1
ATOM 995 C C . ALA A 1 125 ? 5.784 18.351 -10.525 1.00 56.78 125 ALA A C 1
ATOM 997 O O . ALA A 1 125 ? 5.047 19.138 -9.944 1.00 56.78 125 ALA A O 1
ATOM 998 N N . SER A 1 126 ? 5.297 17.455 -11.387 1.00 61.56 126 SER A N 1
ATOM 999 C CA . SER A 1 126 ? 3.868 17.373 -11.740 1.00 61.56 126 SER A CA 1
ATOM 1000 C C . SER A 1 126 ? 3.277 15.974 -11.630 1.00 61.56 126 SER A C 1
ATOM 1002 O O . SER A 1 126 ? 2.095 15.799 -11.928 1.00 61.56 126 SER A O 1
ATOM 1004 N N . ASP A 1 127 ? 4.064 14.974 -11.220 1.00 68.69 127 ASP A N 1
ATOM 1005 C CA . ASP A 1 127 ? 3.530 13.623 -11.131 1.00 68.69 127 ASP A CA 1
ATOM 1006 C C . ASP A 1 127 ? 2.646 13.525 -9.881 1.00 68.69 127 ASP A C 1
ATOM 1008 O O . ASP A 1 127 ? 3.151 13.713 -8.769 1.00 68.69 127 ASP A O 1
ATOM 1012 N N . PRO A 1 128 ? 1.334 13.262 -10.022 1.00 78.94 128 PRO A N 1
ATOM 1013 C CA . PRO A 1 128 ? 0.443 13.259 -8.880 1.00 78.94 128 PRO A CA 1
ATOM 1014 C C . PRO A 1 128 ? 0.901 12.229 -7.854 1.00 78.94 128 PRO A C 1
ATOM 1016 O O . PRO A 1 128 ? 1.226 11.086 -8.203 1.00 78.94 128 PRO A O 1
ATOM 1019 N N . GLN A 1 129 ? 0.921 12.633 -6.587 1.00 83.62 129 GLN A N 1
ATOM 1020 C CA . GLN A 1 129 ? 1.427 11.778 -5.525 1.00 83.62 129 GLN A CA 1
ATOM 1021 C C . GLN A 1 129 ? 0.576 10.511 -5.406 1.00 83.62 129 GLN A C 1
ATOM 1023 O O . GLN A 1 129 ? -0.658 10.580 -5.484 1.00 83.62 129 GLN A O 1
ATOM 1028 N N . PRO A 1 130 ? 1.212 9.336 -5.249 1.00 88.12 130 PRO A N 1
ATOM 1029 C CA . PRO A 1 130 ? 0.476 8.119 -4.995 1.00 88.12 130 PRO A CA 1
ATOM 1030 C C . PRO A 1 130 ? -0.217 8.236 -3.639 1.00 88.12 130 PRO A C 1
ATOM 1032 O O . PRO A 1 130 ? 0.372 8.685 -2.650 1.00 88.12 130 PRO A O 1
ATOM 1035 N N . ARG A 1 131 ? -1.471 7.810 -3.619 1.00 93.56 131 ARG A N 1
ATOM 1036 C CA . ARG A 1 131 ? -2.353 7.889 -2.467 1.00 93.56 131 ARG A CA 1
ATOM 1037 C C . ARG A 1 131 ? -2.997 6.539 -2.248 1.00 93.56 131 ARG A C 1
ATOM 1039 O O . ARG A 1 131 ? -3.509 5.942 -3.193 1.00 93.56 131 ARG A O 1
ATOM 1046 N N . VAL A 1 132 ? -2.953 6.061 -1.017 1.00 95.69 132 VAL A N 1
ATOM 1047 C CA . VAL A 1 132 ? -3.593 4.810 -0.619 1.00 95.69 132 VAL A CA 1
ATOM 1048 C C . VAL A 1 132 ? -4.755 5.133 0.301 1.00 95.69 132 VAL A C 1
ATOM 1050 O O . VAL A 1 132 ? -4.609 5.922 1.232 1.00 95.69 132 VAL A O 1
ATOM 1053 N N . SER A 1 133 ? -5.913 4.552 0.016 1.00 97.19 133 SER A N 1
ATOM 1054 C CA . SER A 1 133 ? -7.124 4.753 0.801 1.00 97.19 133 SER A CA 1
ATOM 1055 C C . SER A 1 133 ? -7.821 3.428 1.069 1.00 97.19 133 SER A C 1
ATOM 1057 O O . SER A 1 133 ? -7.969 2.607 0.165 1.00 97.19 133 SER A O 1
ATOM 1059 N N . VAL A 1 134 ? -8.267 3.230 2.308 1.00 97.94 134 VAL A N 1
ATOM 1060 C CA . VAL A 1 134 ? -9.102 2.094 2.703 1.00 97.94 134 VAL A CA 1
ATOM 1061 C C . VAL A 1 134 ? -10.484 2.593 3.073 1.00 97.94 134 VAL A C 1
ATOM 1063 O O . VAL A 1 134 ? -10.631 3.489 3.910 1.00 97.94 134 VAL A O 1
ATOM 1066 N N . ARG A 1 135 ? -11.501 1.989 2.461 1.00 97.38 135 ARG A N 1
ATOM 1067 C CA . ARG A 1 135 ? -12.903 2.269 2.756 1.00 97.38 135 ARG A CA 1
ATOM 1068 C C . ARG A 1 135 ? -13.754 1.026 2.533 1.00 97.38 135 ARG A C 1
ATOM 1070 O O . ARG A 1 135 ? -13.625 0.375 1.503 1.00 97.38 135 ARG A O 1
ATOM 1077 N N . ASP A 1 136 ? -14.627 0.717 3.492 1.00 96.69 136 ASP A N 1
ATOM 1078 C CA . ASP A 1 136 ? -15.574 -0.408 3.430 1.00 96.69 136 ASP A CA 1
ATOM 1079 C C . ASP A 1 136 ? -14.920 -1.747 2.996 1.00 96.69 136 ASP A C 1
ATOM 1081 O O . ASP A 1 136 ? -15.478 -2.521 2.221 1.00 96.69 136 ASP A O 1
ATOM 1085 N N . GLY A 1 137 ? -13.700 -2.015 3.470 1.00 96.88 137 GLY A N 1
ATOM 1086 C CA . GLY A 1 137 ? -12.941 -3.227 3.160 1.00 96.88 137 GLY A CA 1
ATOM 1087 C C . GLY A 1 137 ? -12.246 -3.215 1.800 1.00 96.88 137 GLY A C 1
ATOM 1088 O O . GLY A 1 137 ? -11.758 -4.264 1.370 1.00 96.88 137 GLY A O 1
ATOM 1089 N N . ILE A 1 138 ? -12.178 -2.068 1.116 1.00 97.69 138 ILE A N 1
ATOM 1090 C CA . ILE A 1 138 ? -11.534 -1.922 -0.192 1.00 97.69 138 ILE A CA 1
ATOM 1091 C C . ILE A 1 138 ? -10.255 -1.073 -0.111 1.00 97.69 138 ILE A C 1
ATOM 1093 O O . ILE A 1 138 ? -10.260 0.092 0.268 1.00 97.69 138 ILE A O 1
ATOM 1097 N N . VAL A 1 139 ? -9.185 -1.748 -0.524 1.00 96.94 139 VAL A N 1
ATOM 1098 C CA . VAL A 1 139 ? -7.855 -1.388 -1.036 1.00 96.94 139 VAL A CA 1
ATOM 1099 C C . VAL A 1 139 ? -7.771 -0.458 -2.233 1.00 96.94 139 VAL A C 1
ATOM 1101 O O . VAL A 1 139 ? -7.548 -1.007 -3.306 1.00 96.94 139 VAL A O 1
ATOM 1104 N N . GLU A 1 140 ? -7.899 0.864 -2.136 1.00 96.19 140 GLU A N 1
ATOM 1105 C CA . GLU A 1 140 ? -7.741 1.738 -3.309 1.00 96.19 140 GLU A CA 1
ATOM 1106 C C . GLU A 1 140 ? -6.355 2.392 -3.393 1.00 96.19 140 GLU A C 1
ATOM 1108 O O . GLU A 1 140 ? -5.866 3.009 -2.447 1.00 96.19 140 GLU A O 1
ATOM 1113 N N . LEU A 1 141 ? -5.727 2.283 -4.567 1.00 94.06 141 LEU A N 1
ATOM 1114 C CA . LEU A 1 141 ? -4.493 2.980 -4.917 1.00 94.06 141 LEU A CA 1
ATOM 1115 C C . LEU A 1 141 ? -4.789 4.004 -6.009 1.00 94.06 141 LEU A C 1
ATOM 1117 O O . LEU A 1 141 ? -5.167 3.647 -7.127 1.00 94.06 141 LEU A O 1
ATOM 1121 N N . HIS A 1 142 ? -4.549 5.270 -5.700 1.00 92.69 142 HIS A N 1
ATOM 1122 C CA . HIS A 1 142 ? -4.757 6.409 -6.583 1.00 92.69 142 HIS A CA 1
ATOM 1123 C C . HIS A 1 142 ? -3.428 7.050 -6.974 1.00 92.69 142 HIS A C 1
ATOM 1125 O O . HIS A 1 142 ? -2.447 7.010 -6.230 1.00 92.69 142 HIS A O 1
ATOM 1131 N N . LYS A 1 143 ? -3.406 7.666 -8.155 1.00 88.19 143 LYS A N 1
ATOM 1132 C CA . LYS A 1 143 ? -2.347 8.574 -8.599 1.00 88.19 143 LYS A CA 1
ATOM 1133 C C . LYS A 1 143 ? -3.009 9.855 -9.082 1.00 88.19 143 LYS A C 1
ATOM 1135 O O . LYS A 1 143 ? -3.513 9.910 -10.206 1.00 88.19 143 LYS A O 1
ATOM 1140 N N . GLY A 1 144 ? -3.059 10.852 -8.202 1.00 88.69 144 GLY A N 1
ATOM 1141 C CA . GLY A 1 144 ? -3.936 12.007 -8.388 1.00 88.69 144 GLY A CA 1
ATOM 1142 C C . GLY A 1 144 ? -5.392 11.560 -8.345 1.00 88.69 144 GLY A C 1
ATOM 1143 O O . GLY A 1 144 ? -5.769 10.784 -7.475 1.00 88.69 144 GLY A O 1
ATOM 1144 N N . GLU A 1 145 ? -6.191 11.985 -9.320 1.00 90.62 145 GLU A N 1
ATOM 1145 C CA . GLU A 1 145 ? -7.606 11.594 -9.429 1.00 90.62 145 GLU A CA 1
ATOM 1146 C C . GLU A 1 145 ? -7.816 10.222 -10.088 1.00 90.62 145 GLU A C 1
ATOM 1148 O O . GLU A 1 145 ? -8.931 9.704 -10.140 1.00 90.62 145 GLU A O 1
ATOM 1153 N N . ARG A 1 146 ? -6.751 9.610 -10.620 1.00 91.50 146 ARG A N 1
ATOM 1154 C CA . ARG A 1 146 ? -6.850 8.335 -11.328 1.00 91.50 146 ARG A CA 1
ATOM 1155 C C . ARG A 1 146 ? -6.726 7.162 -10.359 1.00 91.50 146 ARG A C 1
ATOM 1157 O O . ARG A 1 146 ? -5.649 6.928 -9.807 1.00 91.50 146 ARG A O 1
ATOM 1164 N N . LEU A 1 147 ? -7.773 6.343 -10.285 1.00 93.75 147 LEU A N 1
ATOM 1165 C CA . LEU A 1 147 ? -7.720 5.023 -9.658 1.00 93.75 147 LEU A CA 1
ATOM 1166 C C . LEU A 1 147 ? -6.800 4.098 -10.474 1.00 93.75 147 LEU A C 1
ATOM 1168 O O . LEU A 1 147 ? -7.058 3.807 -11.644 1.00 93.75 147 LEU A O 1
ATOM 1172 N N . LEU A 1 148 ? -5.703 3.651 -9.865 1.00 89.81 148 LEU A N 1
ATOM 1173 C CA . LEU A 1 148 ? -4.760 2.712 -10.471 1.00 89.81 148 LEU A CA 1
ATOM 1174 C C . LEU A 1 148 ? -5.129 1.262 -10.182 1.00 89.81 148 LEU A C 1
ATOM 1176 O O . LEU A 1 148 ? -4.905 0.391 -11.025 1.00 89.81 148 LEU A O 1
ATOM 1180 N N . TYR A 1 149 ? -5.611 0.997 -8.969 1.00 91.56 149 TYR A N 1
ATOM 1181 C CA . TYR A 1 149 ? -5.873 -0.354 -8.503 1.00 91.56 149 TYR A CA 1
ATOM 1182 C C . TYR A 1 149 ? -6.888 -0.357 -7.360 1.00 91.56 149 TYR A C 1
ATOM 1184 O O . TYR A 1 149 ? -6.886 0.557 -6.540 1.00 91.56 149 TYR A O 1
ATOM 1192 N N . ALA A 1 150 ? -7.718 -1.399 -7.303 1.00 94.62 150 ALA A N 1
ATOM 1193 C CA . ALA A 1 150 ? -8.657 -1.645 -6.218 1.00 94.62 150 ALA A CA 1
ATOM 1194 C C . ALA A 1 150 ? -8.650 -3.137 -5.852 1.00 94.62 150 ALA A C 1
ATOM 1196 O O . ALA A 1 150 ? -8.694 -3.987 -6.744 1.00 94.62 150 ALA A O 1
ATOM 1197 N N . ALA A 1 151 ? -8.609 -3.472 -4.564 1.00 95.44 151 ALA A N 1
ATOM 1198 C CA . ALA A 1 151 ? -8.699 -4.855 -4.089 1.00 95.44 151 ALA A CA 1
ATOM 1199 C C . ALA A 1 151 ? -9.405 -4.965 -2.739 1.00 95.44 151 ALA A C 1
ATOM 1201 O O . ALA A 1 151 ? -9.478 -4.008 -1.985 1.00 95.44 151 ALA A O 1
ATOM 1202 N N . LYS A 1 152 ? -9.907 -6.156 -2.402 1.00 96.88 152 LYS A N 1
ATOM 1203 C CA . LYS A 1 152 ? -10.421 -6.419 -1.053 1.00 96.88 152 LYS A CA 1
ATOM 1204 C C . LYS A 1 152 ? -9.265 -6.455 -0.054 1.00 96.88 152 LYS A C 1
ATOM 1206 O O . LYS A 1 152 ? -8.279 -7.149 -0.298 1.00 96.88 152 LYS A O 1
ATOM 1211 N N . LEU A 1 153 ? -9.427 -5.783 1.083 1.00 97.31 153 LEU A N 1
ATOM 1212 C CA . LEU A 1 153 ? -8.453 -5.743 2.175 1.00 97.31 153 LEU A CA 1
ATOM 1213 C C . LEU A 1 153 ? -8.088 -7.152 2.666 1.00 97.31 153 LEU A C 1
ATOM 1215 O O . LEU A 1 153 ? -6.918 -7.437 2.873 1.00 97.31 153 LEU A O 1
ATOM 1219 N N . ALA A 1 154 ? -9.067 -8.060 2.734 1.00 96.44 154 ALA A N 1
ATOM 1220 C CA . ALA A 1 154 ? -8.865 -9.458 3.128 1.00 96.44 154 ALA A CA 1
ATOM 1221 C C . ALA A 1 154 ? -7.936 -10.264 2.194 1.00 96.44 154 ALA A C 1
ATOM 1223 O O . ALA A 1 154 ? -7.448 -11.319 2.580 1.00 96.44 154 ALA A O 1
ATOM 1224 N N . ASN A 1 155 ? -7.703 -9.785 0.967 1.00 95.69 155 ASN A N 1
ATOM 1225 C CA . ASN A 1 155 ? -6.785 -10.405 0.006 1.00 95.69 155 ASN A CA 1
ATOM 1226 C C . ASN A 1 155 ? -5.417 -9.707 -0.030 1.00 95.69 155 ASN A C 1
ATOM 1228 O O . ASN A 1 155 ? -4.597 -10.017 -0.895 1.00 95.69 155 ASN A O 1
ATOM 1232 N N . CYS A 1 156 ? -5.214 -8.704 0.820 1.00 95.88 156 CYS A N 1
ATOM 1233 C CA . CYS A 1 156 ? -3.962 -7.973 0.916 1.00 95.88 156 CYS A CA 1
ATOM 1234 C C . CYS A 1 156 ? -3.096 -8.582 2.019 1.00 95.88 156 CYS A C 1
ATOM 1236 O O . CYS A 1 156 ? -3.590 -9.213 2.949 1.00 95.88 156 CYS A O 1
ATOM 1238 N N . GLU A 1 157 ? -1.798 -8.340 1.930 1.00 95.75 157 GLU A N 1
ATOM 1239 C CA . GLU A 1 157 ? -0.836 -8.645 2.985 1.00 95.75 157 GLU A CA 1
ATOM 1240 C C . GLU A 1 157 ? -0.057 -7.373 3.303 1.00 95.75 157 GLU A C 1
ATOM 1242 O O . GLU A 1 157 ? -0.020 -6.445 2.491 1.00 95.75 157 GLU A O 1
ATOM 1247 N N . TRP A 1 158 ? 0.599 -7.305 4.455 1.00 95.50 158 TRP A N 1
ATOM 1248 C CA . TRP A 1 158 ? 1.435 -6.151 4.778 1.00 95.50 158 TRP A CA 1
ATOM 1249 C C . TRP A 1 158 ? 2.796 -6.535 5.347 1.00 95.50 158 TRP A C 1
ATOM 1251 O O . TRP A 1 158 ? 2.958 -7.576 5.980 1.00 95.50 158 TRP A O 1
ATOM 1261 N N . ILE A 1 159 ? 3.792 -5.685 5.101 1.00 92.31 159 ILE A N 1
ATOM 1262 C CA . ILE A 1 159 ? 5.172 -5.856 5.558 1.00 92.31 159 ILE A CA 1
ATOM 1263 C C . ILE A 1 159 ? 5.570 -4.618 6.358 1.00 92.31 159 ILE A C 1
ATOM 1265 O O . ILE A 1 159 ? 5.466 -3.489 5.873 1.00 92.31 159 ILE A O 1
ATOM 1269 N N . ASP A 1 160 ? 6.076 -4.839 7.569 1.00 91.81 160 ASP A N 1
ATOM 1270 C CA . ASP A 1 160 ? 6.685 -3.793 8.390 1.00 91.81 160 ASP A CA 1
ATOM 1271 C C . ASP A 1 160 ? 8.171 -3.675 8.046 1.00 91.81 160 ASP A C 1
ATOM 1273 O O . ASP A 1 160 ? 9.007 -4.445 8.536 1.00 91.81 160 ASP A O 1
ATOM 1277 N N . LEU A 1 161 ? 8.518 -2.733 7.167 1.00 85.50 161 LEU A N 1
ATOM 1278 C CA . LEU A 1 161 ? 9.899 -2.609 6.704 1.00 85.50 161 LEU A CA 1
ATOM 1279 C C . LEU A 1 161 ? 10.856 -2.152 7.796 1.00 85.50 161 LEU A C 1
ATOM 1281 O O . LEU A 1 161 ? 12.043 -2.463 7.683 1.00 85.50 161 LEU A O 1
ATOM 1285 N N . SER A 1 162 ? 10.369 -1.524 8.870 1.00 82.44 162 SER A N 1
ATOM 1286 C CA . SER A 1 162 ? 11.215 -1.132 10.001 1.00 82.44 162 SER A CA 1
ATOM 1287 C C . SER A 1 162 ? 11.859 -2.343 10.692 1.00 82.44 162 SER A C 1
ATOM 1289 O O . SER A 1 162 ? 12.894 -2.212 11.344 1.00 82.44 162 SER A O 1
ATOM 1291 N N . LYS A 1 163 ? 11.263 -3.534 10.536 1.00 82.12 163 LYS A N 1
ATOM 1292 C CA . LYS A 1 163 ? 11.761 -4.810 11.073 1.00 82.12 163 LYS A CA 1
ATOM 1293 C C . LYS A 1 163 ? 12.594 -5.603 10.064 1.00 82.12 163 LYS A C 1
ATOM 1295 O O . LYS A 1 163 ? 13.176 -6.625 10.422 1.00 82.12 163 LYS A O 1
ATOM 1300 N N . SER A 1 164 ? 12.653 -5.168 8.807 1.00 77.75 164 SER A N 1
ATOM 1301 C CA . SER A 1 164 ? 13.346 -5.896 7.744 1.00 77.75 164 SER A CA 1
ATOM 1302 C C . SER A 1 164 ? 14.864 -5.720 7.807 1.00 77.75 164 SER A C 1
ATOM 1304 O O . SER A 1 164 ? 15.379 -4.679 8.215 1.00 77.75 164 SER A O 1
ATOM 1306 N N . LYS A 1 165 ? 15.610 -6.715 7.310 1.00 69.88 165 LYS A N 1
ATOM 1307 C CA . LYS A 1 165 ? 17.064 -6.585 7.088 1.00 69.88 165 LYS A CA 1
ATOM 1308 C C . LYS A 1 165 ? 17.388 -5.438 6.121 1.00 69.88 165 LYS A C 1
ATOM 1310 O O . LYS A 1 165 ? 18.443 -4.816 6.240 1.00 69.88 165 LYS A O 1
ATOM 1315 N N . TYR A 1 166 ? 16.458 -5.115 5.220 1.00 62.19 166 TYR A N 1
ATOM 1316 C CA . TYR A 1 166 ? 16.562 -4.002 4.279 1.00 62.19 166 TYR A CA 1
ATOM 1317 C C . TYR A 1 166 ? 16.528 -2.626 4.959 1.00 62.19 166 TYR A C 1
ATOM 1319 O O . TYR A 1 166 ? 17.101 -1.685 4.415 1.00 62.19 166 TYR A O 1
ATOM 1327 N N . ALA A 1 167 ? 16.004 -2.512 6.188 1.00 60.03 167 ALA A N 1
ATOM 1328 C CA . ALA A 1 167 ? 16.098 -1.282 6.983 1.00 60.03 167 ALA A CA 1
ATOM 1329 C C . ALA A 1 167 ? 17.554 -0.846 7.236 1.00 60.03 167 ALA A C 1
ATOM 1331 O O . ALA A 1 167 ? 17.822 0.333 7.462 1.00 60.03 167 ALA A O 1
ATOM 1332 N N . LYS A 1 168 ? 18.510 -1.788 7.189 1.00 53.91 168 LYS A N 1
ATOM 1333 C CA . LYS A 1 168 ? 19.941 -1.522 7.404 1.00 53.91 168 LYS A CA 1
ATOM 1334 C C . LYS A 1 168 ? 20.710 -1.169 6.127 1.00 53.91 168 LYS A C 1
ATOM 1336 O O . LYS A 1 168 ? 21.837 -0.703 6.238 1.00 53.91 168 LYS A O 1
ATOM 1341 N N . LEU A 1 169 ? 20.128 -1.383 4.944 1.00 48.94 169 LEU A N 1
ATOM 1342 C CA . LEU A 1 169 ? 20.802 -1.217 3.647 1.00 48.94 169 LEU A CA 1
ATOM 1343 C C . LEU A 1 169 ? 20.658 0.189 3.038 1.00 48.94 169 LEU A C 1
ATOM 1345 O O . LEU A 1 169 ? 21.335 0.486 2.058 1.00 48.94 169 LEU A O 1
ATOM 1349 N N . GLY A 1 170 ? 19.811 1.057 3.602 1.00 48.72 170 GLY A N 1
ATOM 1350 C CA . GLY A 1 170 ? 19.668 2.440 3.138 1.00 48.72 170 GLY A CA 1
ATOM 1351 C C . GLY A 1 170 ? 20.858 3.315 3.540 1.00 48.72 170 GLY A C 1
ATOM 1352 O O . GLY A 1 170 ? 21.287 3.274 4.699 1.00 48.72 170 GLY A O 1
ATOM 1353 N N . SER A 1 171 ? 21.353 4.114 2.591 1.00 45.78 171 SER A N 1
ATOM 1354 C CA . SER A 1 171 ? 22.450 5.073 2.761 1.00 45.78 171 SER A CA 1
ATOM 1355 C C . SER A 1 171 ? 22.266 5.946 4.015 1.00 45.78 171 SER A C 1
ATOM 1357 O O . SER A 1 171 ? 21.131 6.310 4.344 1.00 45.78 171 SER A O 1
ATOM 1359 N N . PRO A 1 172 ? 23.349 6.317 4.724 1.00 43.03 172 PRO A N 1
ATOM 1360 C CA . PRO A 1 172 ? 23.275 7.233 5.859 1.00 43.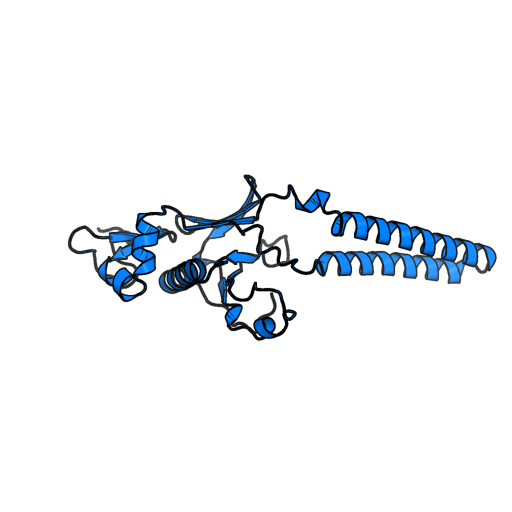03 172 PRO A CA 1
ATOM 1361 C C . PRO A 1 172 ? 22.768 8.597 5.362 1.00 43.03 172 PRO A C 1
ATOM 1363 O O . PRO A 1 172 ? 23.520 9.353 4.758 1.00 43.03 172 PRO A O 1
ATOM 1366 N N . GLY A 1 173 ? 21.476 8.883 5.539 1.00 48.91 173 GLY A N 1
ATOM 1367 C CA . GLY A 1 173 ? 20.859 10.144 5.109 1.00 48.91 173 GLY A CA 1
ATOM 1368 C C . GLY A 1 173 ? 19.401 10.037 4.654 1.00 48.91 173 GLY A C 1
ATOM 1369 O O . GLY A 1 173 ? 18.672 11.019 4.748 1.00 48.91 173 GLY A O 1
ATOM 1370 N N . GLU A 1 174 ? 18.929 8.863 4.227 1.00 53.34 174 GLU A N 1
ATOM 1371 C CA . GLU A 1 174 ? 17.522 8.694 3.840 1.00 53.34 174 GLU A CA 1
ATOM 1372 C C . GLU A 1 174 ? 16.659 8.355 5.067 1.00 53.34 174 GLU A C 1
ATOM 1374 O O . GLU A 1 174 ? 16.624 7.218 5.538 1.00 53.34 174 GLU A O 1
ATOM 1379 N N . MET A 1 175 ? 15.933 9.356 5.583 1.00 51.91 175 MET A N 1
ATOM 1380 C CA . MET A 1 175 ? 14.997 9.263 6.724 1.00 51.91 175 MET A CA 1
ATOM 1381 C C . MET A 1 175 ? 13.764 8.362 6.482 1.00 51.91 175 MET A C 1
ATOM 1383 O O . MET A 1 175 ? 12.818 8.372 7.262 1.00 51.91 175 MET A O 1
ATOM 1387 N N . CYS A 1 176 ? 13.729 7.564 5.418 1.00 53.53 176 CYS A N 1
ATOM 1388 C CA . CYS A 1 176 ? 12.553 6.782 5.038 1.00 53.53 176 CYS A CA 1
ATOM 1389 C C . CYS A 1 176 ? 12.662 5.338 5.556 1.00 53.53 176 CYS A C 1
ATOM 1391 O O . CYS A 1 176 ? 12.759 4.409 4.761 1.00 53.53 176 CYS A O 1
ATOM 1393 N N . ARG A 1 177 ? 12.714 5.123 6.879 1.00 64.31 177 ARG A N 1
ATOM 1394 C CA . ARG A 1 177 ? 12.843 3.763 7.463 1.00 64.31 177 ARG A CA 1
ATOM 1395 C C . ARG A 1 177 ? 11.588 3.232 8.152 1.00 64.31 177 ARG A C 1
ATOM 1397 O O . ARG A 1 177 ? 11.586 2.093 8.612 1.00 64.31 177 ARG A O 1
ATOM 1404 N N . GLU A 1 178 ? 10.526 4.024 8.202 1.00 76.06 178 GLU A N 1
ATOM 1405 C CA . GLU A 1 178 ? 9.340 3.712 9.001 1.00 76.06 178 GLU A CA 1
ATOM 1406 C C . GLU A 1 178 ? 8.060 3.644 8.173 1.00 76.06 178 GLU A C 1
ATOM 1408 O O . GLU A 1 178 ? 7.020 4.017 8.679 1.00 76.06 178 GLU A O 1
ATOM 1413 N N . PHE A 1 179 ? 8.095 3.184 6.922 1.00 86.56 179 PHE A N 1
ATOM 1414 C CA . PHE A 1 179 ? 6.861 2.952 6.167 1.00 86.56 179 PHE A CA 1
ATOM 1415 C C . PHE A 1 179 ? 6.502 1.466 6.117 1.00 86.56 179 PHE A C 1
ATOM 1417 O O . PHE A 1 179 ? 7.351 0.576 6.219 1.00 86.56 179 PHE A O 1
ATOM 1424 N N . LEU A 1 180 ? 5.215 1.204 5.955 1.00 91.50 180 LEU A N 1
ATOM 1425 C CA . LEU A 1 180 ? 4.650 -0.110 5.711 1.00 91.50 180 LEU A CA 1
ATOM 1426 C C . LEU A 1 180 ? 4.484 -0.317 4.209 1.00 91.50 180 LEU A C 1
ATOM 1428 O O . LEU A 1 180 ? 4.251 0.628 3.450 1.00 91.50 180 LEU A O 1
ATOM 1432 N N . VAL A 1 181 ? 4.575 -1.573 3.788 1.00 90.62 181 VAL A N 1
ATOM 1433 C CA . VAL A 1 181 ? 4.217 -1.979 2.430 1.00 90.62 181 VAL A CA 1
ATOM 1434 C C . VAL A 1 181 ? 2.943 -2.791 2.498 1.00 90.62 181 VAL A C 1
ATOM 1436 O O . VAL A 1 181 ? 2.935 -3.857 3.106 1.00 90.62 181 VAL A O 1
ATOM 1439 N N . LEU A 1 182 ? 1.894 -2.319 1.838 1.00 93.38 182 LEU A N 1
ATOM 1440 C CA . LEU A 1 182 ? 0.684 -3.086 1.595 1.00 93.38 182 LEU A CA 1
ATOM 1441 C C . LEU A 1 182 ? 0.818 -3.802 0.247 1.00 93.38 182 LEU A C 1
ATOM 1443 O O . LEU A 1 182 ? 0.840 -3.170 -0.811 1.00 93.38 182 LEU A O 1
ATOM 1447 N N . VAL A 1 183 ? 0.942 -5.123 0.292 1.00 92.19 183 VAL A N 1
ATOM 1448 C CA . VAL A 1 183 ? 1.021 -6.005 -0.871 1.00 92.19 183 VAL A CA 1
ATOM 1449 C C . VAL A 1 183 ? -0.399 -6.331 -1.323 1.00 92.19 183 VAL A C 1
ATOM 1451 O O . VAL A 1 183 ? -1.176 -6.960 -0.607 1.00 92.19 183 VAL A O 1
ATOM 1454 N N . LEU A 1 184 ? -0.740 -5.873 -2.520 1.00 91.50 184 LEU A N 1
ATOM 1455 C CA . LEU A 1 184 ? -2.033 -6.078 -3.159 1.00 91.50 184 LEU A CA 1
ATOM 1456 C C . LEU A 1 184 ? -2.013 -7.401 -3.947 1.00 91.50 184 LEU A C 1
ATOM 1458 O O . LEU A 1 184 ? -0.962 -7.780 -4.476 1.00 91.50 184 LEU A O 1
ATOM 1462 N N . PRO A 1 185 ? -3.157 -8.097 -4.081 1.00 90.12 185 PRO A N 1
ATOM 1463 C CA . PRO A 1 185 ? -3.218 -9.376 -4.780 1.00 90.12 185 PRO A CA 1
ATOM 1464 C C . PRO A 1 185 ? -2.764 -9.257 -6.242 1.00 90.12 185 PRO A C 1
ATOM 1466 O O . PRO A 1 185 ? -2.962 -8.237 -6.905 1.00 90.12 185 PRO A O 1
ATOM 1469 N N . ARG A 1 186 ? -2.178 -10.330 -6.787 1.00 82.31 186 ARG A N 1
ATOM 1470 C CA . ARG A 1 186 ? -1.760 -10.358 -8.196 1.00 82.31 186 ARG A CA 1
ATOM 1471 C C . ARG A 1 186 ? -2.957 -10.192 -9.120 1.00 82.31 186 ARG A C 1
ATOM 1473 O O . ARG A 1 186 ? -3.868 -11.016 -9.128 1.00 82.31 186 ARG A O 1
ATOM 1480 N N . ALA A 1 187 ? -2.896 -9.193 -9.996 1.00 75.62 187 ALA A N 1
ATOM 1481 C CA . ALA A 1 187 ? -3.678 -9.244 -11.222 1.00 75.62 187 ALA A CA 1
ATOM 1482 C C . ALA A 1 187 ? -3.078 -10.332 -12.124 1.00 75.62 187 ALA A C 1
AT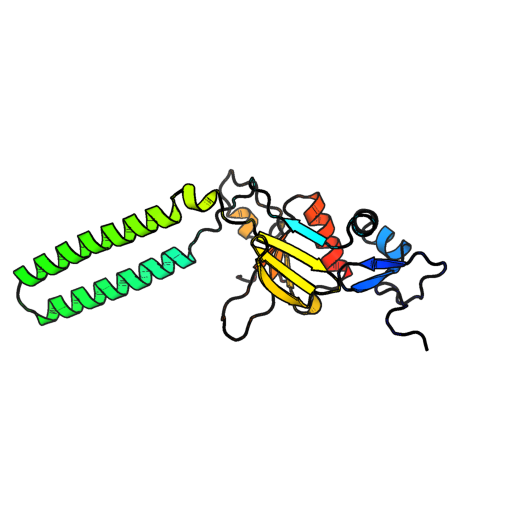OM 1484 O O . ALA A 1 187 ? -1.894 -10.277 -12.466 1.00 75.62 187 ALA A O 1
ATOM 1485 N N . TRP A 1 188 ? -3.897 -11.310 -12.505 1.00 65.50 188 TRP A N 1
ATOM 1486 C CA . TRP A 1 188 ? -3.485 -12.497 -13.261 1.00 65.50 188 TRP A CA 1
ATOM 1487 C C . TRP A 1 188 ? -2.719 -12.183 -14.560 1.00 65.50 188 TRP A C 1
ATOM 1489 O O . TRP A 1 188 ? -1.875 -12.973 -14.966 1.00 65.50 188 TRP A O 1
ATOM 1499 N N . TRP A 1 189 ? -2.942 -11.020 -15.180 1.00 68.62 189 TRP A N 1
ATOM 1500 C CA . TRP A 1 189 ? -2.260 -10.617 -16.414 1.00 68.62 189 TRP A CA 1
ATOM 1501 C C . TRP A 1 189 ? -0.951 -9.820 -16.209 1.00 68.62 189 TRP A C 1
ATOM 1503 O O . TRP A 1 189 ? -0.240 -9.585 -17.180 1.00 68.62 189 TRP A O 1
ATOM 1513 N N . LEU A 1 190 ? -0.623 -9.349 -14.995 1.00 57.94 190 LEU A N 1
ATOM 1514 C CA . LEU A 1 190 ? 0.505 -8.418 -14.767 1.00 57.94 190 LEU A CA 1
ATOM 1515 C C . LEU A 1 190 ? 1.769 -9.070 -14.193 1.00 57.94 190 LEU A C 1
ATOM 1517 O O . LEU A 1 190 ? 2.814 -8.428 -14.216 1.00 57.94 190 LEU A O 1
ATOM 1521 N N . GLY A 1 191 ? 1.700 -10.305 -13.682 1.00 59.75 191 GLY A N 1
ATOM 1522 C CA . GLY A 1 191 ? 2.863 -11.092 -13.235 1.00 59.75 191 GLY A CA 1
ATOM 1523 C C . GLY A 1 191 ? 3.726 -10.488 -12.111 1.00 59.75 191 GLY A C 1
ATOM 1524 O O . GLY A 1 191 ? 4.708 -11.106 -11.714 1.00 59.75 191 GLY A O 1
ATOM 1525 N N . VAL A 1 192 ? 3.382 -9.305 -11.597 1.00 66.50 192 VAL A N 1
ATOM 1526 C CA . VAL A 1 192 ? 4.146 -8.561 -10.590 1.00 66.50 192 VAL A CA 1
ATOM 1527 C C . VAL A 1 192 ? 3.190 -8.097 -9.497 1.00 66.50 192 VAL A C 1
ATOM 1529 O O . VAL A 1 192 ? 2.119 -7.560 -9.800 1.00 66.50 192 VAL A O 1
ATOM 1532 N N . ASP A 1 193 ? 3.585 -8.301 -8.241 1.00 70.50 193 ASP A N 1
ATOM 1533 C CA . ASP A 1 193 ? 2.838 -7.832 -7.077 1.00 70.50 193 ASP A CA 1
ATOM 1534 C C . ASP A 1 193 ? 2.752 -6.299 -7.105 1.00 70.50 193 ASP A C 1
ATOM 1536 O O . ASP A 1 193 ? 3.731 -5.595 -7.375 1.00 70.50 193 ASP A O 1
ATOM 1540 N N . LYS A 1 194 ? 1.551 -5.760 -6.882 1.00 83.38 194 LYS A N 1
ATOM 1541 C CA . LYS A 1 194 ? 1.378 -4.319 -6.692 1.00 83.38 194 LYS A CA 1
ATOM 1542 C C . LYS A 1 194 ? 1.584 -4.028 -5.214 1.00 83.38 194 LYS A C 1
ATOM 1544 O O . LYS A 1 194 ? 1.050 -4.726 -4.363 1.00 83.38 194 LYS A O 1
ATOM 1549 N N . ALA A 1 195 ? 2.356 -2.995 -4.922 1.00 87.56 195 ALA A N 1
ATOM 1550 C CA . ALA A 1 195 ? 2.640 -2.570 -3.566 1.00 87.56 195 ALA A CA 1
ATOM 1551 C C . ALA A 1 195 ? 2.214 -1.112 -3.399 1.00 87.56 195 ALA A C 1
ATOM 1553 O O . ALA A 1 195 ? 2.511 -0.277 -4.258 1.00 87.56 195 ALA A O 1
ATOM 1554 N N . ALA A 1 196 ? 1.527 -0.818 -2.302 1.00 90.31 196 ALA A N 1
ATOM 1555 C CA . ALA A 1 196 ? 1.268 0.536 -1.840 1.00 90.31 196 ALA A CA 1
ATOM 1556 C C . ALA A 1 196 ? 2.125 0.813 -0.600 1.00 90.31 196 ALA A C 1
ATOM 1558 O O . ALA A 1 196 ? 2.355 -0.082 0.210 1.00 90.31 196 ALA A O 1
ATOM 1559 N N . LEU A 1 197 ? 2.618 2.042 -0.472 1.00 90.50 197 LEU A N 1
ATOM 1560 C CA . LEU A 1 197 ? 3.348 2.484 0.714 1.00 90.50 197 LEU A CA 1
ATOM 1561 C C . LEU A 1 197 ? 2.396 3.280 1.606 1.00 90.50 197 LEU A C 1
ATOM 1563 O O . LEU A 1 197 ? 1.661 4.126 1.095 1.00 90.50 197 LEU A O 1
ATOM 1567 N N . CYS A 1 198 ? 2.430 3.022 2.907 1.00 93.38 198 CYS A N 1
ATOM 1568 C CA . CYS A 1 198 ? 1.672 3.758 3.919 1.00 93.38 198 CYS A CA 1
ATOM 1569 C C . CYS A 1 198 ? 2.471 3.892 5.219 1.00 93.38 198 CYS A C 1
ATOM 1571 O O . CYS A 1 198 ? 3.568 3.352 5.348 1.00 93.38 198 CYS A O 1
ATOM 1573 N N . GLY A 1 199 ? 1.936 4.634 6.181 1.00 92.88 199 GLY A N 1
ATOM 1574 C CA . GLY A 1 199 ? 2.576 4.926 7.453 1.00 92.88 199 GLY A CA 1
ATOM 1575 C C . GLY A 1 199 ? 3.824 5.787 7.295 1.00 92.88 199 GLY A C 1
ATOM 1576 O O . GLY A 1 199 ? 4.861 5.433 7.825 1.00 92.88 199 GLY A O 1
ATOM 1577 N N . PHE A 1 200 ? 3.778 6.887 6.543 1.00 87.44 200 PHE A N 1
ATOM 1578 C CA . PHE A 1 200 ? 4.968 7.713 6.284 1.00 87.44 200 PHE A CA 1
ATOM 1579 C C . PHE A 1 200 ? 5.481 8.476 7.515 1.00 87.44 200 PHE A C 1
ATOM 1581 O O . PHE A 1 200 ? 6.605 8.974 7.499 1.00 87.44 200 PHE A O 1
ATOM 1588 N N . THR A 1 201 ? 4.673 8.581 8.571 1.00 88.25 201 THR A N 1
ATOM 1589 C CA . THR A 1 201 ? 5.047 9.166 9.865 1.00 88.25 201 THR A CA 1
ATOM 1590 C C . THR A 1 201 ? 4.875 8.124 10.963 1.00 88.25 201 THR A C 1
ATOM 1592 O O . THR A 1 201 ? 4.065 7.211 10.816 1.00 88.25 201 THR A O 1
ATOM 1595 N N . SER A 1 202 ? 5.560 8.265 12.099 1.00 89.56 202 SER A N 1
ATOM 1596 C CA . SER A 1 202 ? 5.412 7.313 13.209 1.00 89.56 202 SER A CA 1
ATOM 1597 C C . SER A 1 202 ? 3.958 7.230 13.711 1.00 89.56 202 SER A C 1
ATOM 1599 O O . SER A 1 202 ? 3.479 6.142 14.027 1.00 89.56 202 SER A O 1
ATOM 1601 N N . THR A 1 203 ? 3.224 8.351 13.701 1.00 91.62 203 THR A N 1
ATOM 1602 C CA . THR A 1 203 ? 1.796 8.402 14.056 1.00 91.62 203 THR A CA 1
ATOM 1603 C C . THR A 1 203 ? 0.933 7.644 13.049 1.00 91.62 203 THR A C 1
ATOM 1605 O O . THR A 1 203 ? 0.190 6.743 13.437 1.00 91.62 203 THR A O 1
ATOM 1608 N N . THR A 1 204 ? 1.047 7.947 11.748 1.00 93.19 204 THR A N 1
ATOM 1609 C CA . THR A 1 204 ? 0.258 7.242 10.722 1.00 93.19 204 THR A CA 1
ATOM 1610 C C . THR A 1 204 ? 0.634 5.767 10.650 1.00 93.19 204 THR A C 1
ATOM 1612 O O . THR A 1 204 ? -0.247 4.921 10.531 1.00 93.19 204 THR A O 1
ATOM 1615 N N . ARG A 1 205 ? 1.912 5.418 10.823 1.00 93.56 205 ARG A N 1
ATOM 1616 C CA . ARG A 1 205 ? 2.363 4.026 10.916 1.00 93.56 205 ARG A CA 1
ATOM 1617 C C . ARG A 1 205 ? 1.682 3.284 12.058 1.00 93.56 205 ARG A C 1
ATOM 1619 O O . ARG A 1 205 ? 1.191 2.186 11.823 1.00 93.56 205 ARG A O 1
ATOM 1626 N N . ASN A 1 206 ? 1.628 3.855 13.260 1.00 94.44 206 ASN A N 1
ATOM 1627 C CA . ASN A 1 206 ? 0.950 3.215 14.390 1.00 94.44 206 ASN A CA 1
ATOM 1628 C C . ASN A 1 206 ? -0.537 2.985 14.096 1.00 94.44 206 ASN A C 1
ATOM 1630 O O . ASN A 1 206 ? -1.041 1.891 14.347 1.00 94.44 206 ASN A O 1
ATOM 1634 N N . ILE A 1 207 ? -1.214 3.969 13.494 1.00 96.44 207 ILE A N 1
ATOM 1635 C CA . ILE A 1 207 ? -2.611 3.841 13.052 1.00 96.44 207 ILE A CA 1
ATOM 1636 C C . ILE A 1 207 ? -2.759 2.675 12.067 1.00 96.44 207 ILE A C 1
ATOM 1638 O O . ILE A 1 207 ? -3.598 1.802 12.281 1.00 96.44 207 ILE A O 1
ATOM 1642 N N . TRP A 1 208 ? -1.922 2.613 11.027 1.00 97.06 208 TRP A N 1
ATOM 1643 C CA . TRP A 1 208 ? -1.966 1.539 10.035 1.00 97.06 208 TRP A CA 1
ATOM 1644 C C . TRP A 1 208 ? -1.648 0.165 10.624 1.00 97.06 208 TRP A C 1
ATOM 1646 O O . TRP A 1 208 ? -2.375 -0.781 10.345 1.00 97.06 208 TRP A O 1
ATOM 1656 N N . VAL A 1 209 ? -0.604 0.032 11.448 1.00 96.38 209 VAL A N 1
ATOM 1657 C CA . VAL A 1 209 ? -0.258 -1.245 12.097 1.00 96.38 209 VAL A CA 1
ATOM 1658 C C . VAL A 1 209 ? -1.414 -1.729 12.966 1.00 96.38 209 VAL A C 1
ATOM 1660 O O . VAL A 1 209 ? -1.825 -2.884 12.846 1.00 96.38 209 VAL A O 1
ATOM 1663 N N . ASN A 1 210 ? -1.960 -0.854 13.811 1.00 96.94 210 ASN A N 1
ATOM 1664 C CA . ASN A 1 210 ? -3.067 -1.200 14.697 1.00 96.94 210 ASN A CA 1
ATOM 1665 C C . ASN A 1 210 ? -4.317 -1.576 13.901 1.00 96.94 210 ASN A C 1
ATOM 1667 O O . ASN A 1 210 ? -4.935 -2.599 14.189 1.00 96.94 210 ASN A O 1
ATOM 1671 N N . PHE A 1 211 ? -4.650 -0.804 12.863 1.00 97.81 211 PHE A N 1
ATOM 1672 C CA . PHE A 1 211 ? -5.762 -1.107 11.970 1.00 97.81 211 PHE A CA 1
ATOM 1673 C C . PHE A 1 211 ? -5.602 -2.470 11.294 1.00 97.81 211 PHE A C 1
ATOM 1675 O O . PHE A 1 211 ? -6.487 -3.310 11.411 1.00 97.81 211 PHE A O 1
ATOM 1682 N N . LEU A 1 212 ? -4.476 -2.703 10.615 1.00 97.62 212 LEU A N 1
ATOM 1683 C CA . LEU A 1 212 ? -4.223 -3.938 9.870 1.00 97.62 212 LEU A CA 1
ATOM 1684 C C . LEU A 1 212 ? -4.203 -5.161 10.794 1.00 97.62 212 LEU A C 1
ATOM 1686 O O . LEU A 1 212 ? -4.698 -6.217 10.414 1.00 97.62 212 LEU A O 1
ATOM 1690 N N . THR A 1 213 ? -3.690 -5.005 12.017 1.00 96.94 213 THR A N 1
ATOM 1691 C CA . THR A 1 213 ? -3.688 -6.065 13.036 1.00 96.94 213 THR A CA 1
ATOM 1692 C C . THR A 1 213 ? -5.104 -6.378 13.520 1.00 96.94 213 THR A C 1
ATOM 1694 O O . THR A 1 213 ? -5.490 -7.540 13.577 1.00 96.94 213 THR A O 1
ATOM 1697 N N . ILE A 1 214 ? -5.903 -5.354 13.837 1.00 96.81 214 ILE A N 1
ATOM 1698 C CA . ILE A 1 214 ? -7.289 -5.520 14.306 1.00 96.81 214 ILE A CA 1
ATOM 1699 C C . ILE A 1 214 ? -8.193 -6.089 13.203 1.00 96.81 214 ILE A C 1
ATOM 1701 O O . ILE A 1 214 ? -9.063 -6.911 13.488 1.00 96.81 214 ILE A O 1
ATOM 1705 N N . ALA A 1 215 ? -7.967 -5.684 11.953 1.00 96.94 215 ALA A N 1
ATOM 1706 C CA . ALA A 1 215 ? -8.678 -6.182 10.779 1.00 96.94 215 ALA A CA 1
ATOM 1707 C C . ALA A 1 215 ? -8.208 -7.579 10.323 1.00 96.94 215 ALA A C 1
ATOM 1709 O O . ALA A 1 215 ? -8.705 -8.077 9.313 1.00 96.94 215 ALA A O 1
ATOM 1710 N N . ASP A 1 216 ? -7.276 -8.205 11.054 1.00 96.81 216 ASP A N 1
ATOM 1711 C CA . ASP A 1 216 ? -6.725 -9.537 10.772 1.00 96.81 216 ASP A CA 1
ATOM 1712 C C . ASP A 1 216 ? -6.112 -9.646 9.361 1.00 96.81 216 ASP A C 1
ATOM 1714 O O . ASP A 1 216 ? -6.233 -10.656 8.667 1.00 96.81 216 ASP A O 1
ATOM 1718 N N . VAL A 1 217 ? -5.466 -8.567 8.899 1.00 96.94 217 VAL A N 1
ATOM 1719 C CA . VAL A 1 217 ? -4.756 -8.558 7.616 1.00 96.94 217 VAL A CA 1
ATOM 1720 C C . VAL A 1 217 ? -3.415 -9.273 7.802 1.00 96.94 217 VAL A C 1
ATOM 1722 O O . VAL A 1 217 ? -2.615 -8.845 8.645 1.00 96.94 217 VAL A O 1
ATOM 1725 N N . PRO A 1 218 ? -3.114 -10.325 7.017 1.00 96.38 218 PRO A N 1
ATOM 1726 C CA . PRO A 1 218 ? -1.903 -11.113 7.200 1.00 96.38 218 PRO A CA 1
ATOM 1727 C C . PRO A 1 218 ? -0.627 -10.271 7.107 1.00 96.38 218 PRO A C 1
ATOM 1729 O O . PRO A 1 218 ? -0.386 -9.566 6.122 1.00 96.38 218 PRO A O 1
ATOM 1732 N N . GLN A 1 219 ? 0.229 -10.386 8.124 1.00 95.44 219 GLN A N 1
ATOM 1733 C CA . GLN A 1 219 ? 1.567 -9.810 8.090 1.00 95.44 219 GLN A CA 1
ATOM 1734 C C . GLN A 1 219 ? 2.526 -10.779 7.391 1.00 95.44 219 GLN A C 1
ATOM 1736 O O . GLN A 1 219 ? 2.796 -11.876 7.886 1.00 95.44 219 GLN A O 1
ATOM 1741 N N . ARG A 1 220 ? 3.087 -10.370 6.253 1.00 90.94 220 ARG A N 1
ATOM 1742 C CA . ARG A 1 220 ? 4.136 -11.123 5.560 1.00 90.94 220 ARG A CA 1
ATOM 1743 C C . ARG A 1 220 ? 5.466 -10.917 6.289 1.00 90.94 220 ARG A C 1
ATOM 1745 O O . ARG A 1 220 ? 5.848 -9.795 6.629 1.00 90.94 220 ARG A O 1
ATOM 1752 N N . GLY A 1 221 ? 6.185 -12.014 6.530 1.00 84.62 221 GLY A N 1
ATOM 1753 C CA . GLY A 1 221 ? 7.507 -11.976 7.155 1.00 84.62 221 GLY A CA 1
ATOM 1754 C C . GLY A 1 221 ? 8.484 -11.110 6.354 1.00 84.62 221 GLY A C 1
ATOM 1755 O O . GLY A 1 221 ? 8.502 -11.147 5.125 1.00 84.62 221 GLY A O 1
ATOM 1756 N N . ALA A 1 222 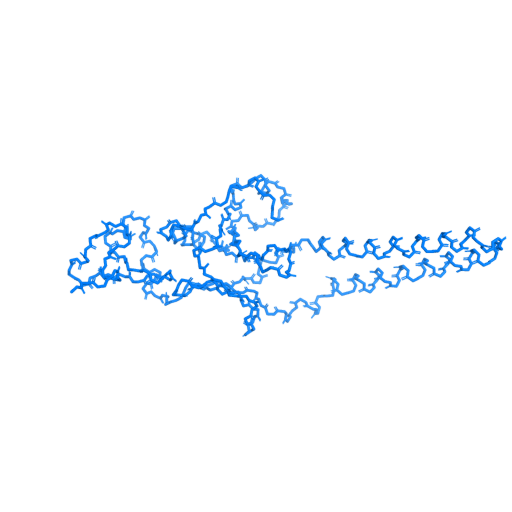? 9.325 -10.348 7.050 1.00 69.06 222 ALA A N 1
ATOM 1757 C CA . ALA A 1 222 ? 10.203 -9.350 6.436 1.00 69.06 222 ALA A CA 1
ATOM 1758 C C . ALA A 1 222 ? 11.345 -9.926 5.563 1.00 69.06 222 ALA A C 1
ATOM 1760 O O . ALA A 1 222 ? 12.095 -9.162 4.958 1.00 69.06 222 ALA A O 1
ATOM 1761 N N . ASP A 1 223 ? 11.484 -11.254 5.508 1.00 65.81 223 ASP A N 1
ATOM 1762 C CA . ASP A 1 223 ? 12.485 -11.975 4.709 1.00 65.81 223 ASP A CA 1
ATOM 1763 C C . ASP A 1 223 ? 11.979 -12.369 3.303 1.00 65.81 223 ASP A C 1
ATOM 1765 O O . ASP A 1 223 ? 12.725 -12.957 2.521 1.00 65.81 223 ASP A O 1
ATOM 1769 N N . VAL A 1 224 ? 10.725 -12.057 2.954 1.00 60.56 224 VAL A N 1
ATOM 1770 C CA . VAL A 1 224 ? 10.151 -12.390 1.642 1.00 60.56 224 VAL A CA 1
ATOM 1771 C C . VAL A 1 224 ? 10.435 -11.262 0.648 1.00 60.56 224 VAL A C 1
ATOM 1773 O O . VAL A 1 224 ? 10.019 -10.123 0.853 1.00 60.56 224 VAL A O 1
ATOM 1776 N N . SER A 1 225 ? 11.137 -11.583 -0.440 1.00 59.66 225 SER A N 1
ATOM 1777 C CA . SER A 1 225 ? 11.411 -10.653 -1.539 1.00 59.66 225 SER A CA 1
ATOM 1778 C C . SER A 1 225 ? 10.109 -10.152 -2.175 1.00 59.66 225 SER A C 1
ATOM 1780 O O . SER A 1 225 ? 9.275 -10.970 -2.571 1.00 59.66 225 SER A O 1
ATOM 1782 N N . ILE A 1 226 ? 9.966 -8.825 -2.263 1.00 54.38 226 ILE A N 1
ATOM 1783 C CA . ILE A 1 226 ? 8.906 -8.119 -3.006 1.00 54.38 226 ILE A CA 1
ATOM 1784 C C . ILE A 1 226 ? 9.241 -8.120 -4.499 1.00 54.38 226 ILE A C 1
ATOM 1786 O O . ILE A 1 226 ? 10.426 -7.876 -4.828 1.00 54.38 226 ILE A O 1
#

Foldseek 3Di:
DDDQQQAAPPPRHGAPPPQWAQALLQHIHHLVRCCVLPVLLVVVVVVDQKLKDWDDPVQPPPPPVVVVVVVLVVVLVVLVVVLVVVVVVPPDVVVNVVSVVVSVVVNCVSVVVVCCVVVVVVVVPPWATWMWMGHNQKTFIDGHPDTPDIDGLQQKEKEQQLPAPVLVVDDVPNPQRGKMWIWGDDDPPPPDTDIDIWDRDVSRSSNVVSVCVSSVHHYDDNPDDD

Organism: NCBI:txid2527995

Radius of gyration: 24.83 Å; chains: 1; bounding box: 69×31×69 Å

Secondary structure (DSSP, 8-state):
---GGGS-TTT----TTS-EEE-TTS-EEEHHHHHHH-HHHHHHHHH-SSEEEE--TT-------HHHHHHHHHHHHHHHHHHHHHHHHH--HHHHHHHHHHHHHHHHHHHHHHHHHHH-GGGTTTSPPEEEEEETTEEEEEETTEEEEEEEGGG-EEEEGGGSGGGGTS-TT----S-EEEEEPPPTTT-S-EEEEE--SHHHHHHHHHHHHHTTPPBPPTTS--

pLDDT: mean 81.19, std 15.17, range [43.03, 97.94]

Sequence (226 aa):
MATQEDVCRLCGESPNSGKSLRLWDGNRYCSKCLEQAAPELADFALSNPQLEETRSESVNATLPRYSSYRRAMVISLVFYVFAFTWLVLSGDIFEVIGVIVFCMLLGELIFGYWLYLNMSPFHQASDPQPRVSVRDGIVELHKGERLLYAAKLANCEWIDLSKSKYAKLGSPGEMCREFLVLVLPRAWWLGVDKAALCGFTSTTRNIWVNFLTIADVPQRGADVSI